Protein AF-A0ABC8KC14-F1 (afdb_monomer)

Structure (mmCIF, N/CA/C/O backbone):
data_AF-A0ABC8KC14-F1
#
_entry.id   AF-A0ABC8KC14-F1
#
loop_
_atom_site.group_PDB
_atom_site.id
_atom_site.type_symbol
_atom_site.label_atom_id
_atom_site.label_alt_id
_atom_site.label_comp_id
_atom_site.label_asym_id
_atom_site.label_entity_id
_atom_site.label_seq_id
_atom_site.pdbx_PDB_ins_code
_atom_site.Cartn_x
_atom_site.Cartn_y
_atom_site.Cartn_z
_atom_site.occupancy
_atom_site.B_iso_or_equiv
_atom_site.auth_seq_id
_atom_site.auth_comp_id
_atom_site.auth_asym_id
_atom_site.auth_atom_id
_atom_site.pdbx_PDB_model_num
ATOM 1 N N . MET A 1 1 ? -35.439 -14.503 41.418 1.00 49.00 1 MET A N 1
ATOM 2 C CA . MET A 1 1 ? -34.512 -14.089 40.347 1.00 49.00 1 MET A CA 1
ATOM 3 C C . MET A 1 1 ? -33.212 -13.879 41.066 1.00 49.00 1 MET A C 1
ATOM 5 O O . MET A 1 1 ? -33.057 -12.900 41.794 1.00 49.00 1 MET A O 1
ATOM 9 N N . ASP A 1 2 ? -32.435 -14.947 41.073 1.00 53.94 2 ASP A N 1
ATOM 10 C CA . ASP A 1 2 ? -31.598 -15.289 42.212 1.00 53.94 2 ASP A CA 1
ATOM 11 C C . ASP A 1 2 ? -30.195 -14.728 41.987 1.00 53.94 2 ASP A C 1
ATOM 13 O O . ASP A 1 2 ? -29.741 -14.591 40.853 1.00 53.94 2 ASP A O 1
ATOM 17 N N . ASN A 1 3 ? -29.518 -14.331 43.066 1.00 55.31 3 ASN A N 1
ATOM 18 C CA . ASN A 1 3 ? -28.218 -13.654 42.993 1.00 55.31 3 ASN A CA 1
ATOM 19 C C . ASN A 1 3 ? -27.151 -14.507 42.272 1.00 55.31 3 ASN A C 1
ATOM 21 O O . ASN A 1 3 ? -26.220 -13.970 41.686 1.00 55.31 3 ASN A O 1
ATOM 25 N N . GLU A 1 4 ? -27.353 -15.825 42.257 1.00 58.09 4 GLU A N 1
ATOM 26 C CA . GLU A 1 4 ? -26.559 -16.823 41.540 1.00 58.09 4 GLU A CA 1
ATOM 27 C C . GLU A 1 4 ? -26.790 -16.767 40.015 1.00 58.09 4 GLU A C 1
ATOM 29 O O . GLU A 1 4 ? -25.851 -16.884 39.239 1.00 58.09 4 GLU A O 1
ATOM 34 N N . GLU A 1 5 ? -28.014 -16.470 39.569 1.00 58.09 5 GLU A N 1
ATOM 35 C CA . GLU A 1 5 ? -28.376 -16.269 38.157 1.00 58.09 5 GLU A CA 1
ATOM 36 C C . GLU A 1 5 ? -27.817 -14.931 37.629 1.00 58.09 5 GLU A C 1
ATOM 38 O O . GLU A 1 5 ? -27.369 -14.833 36.485 1.00 58.09 5 GLU A O 1
ATOM 43 N N . LEU A 1 6 ? -27.754 -13.909 38.495 1.00 56.16 6 LEU A N 1
ATOM 44 C CA . LEU A 1 6 ? -27.123 -12.614 38.212 1.00 56.16 6 LEU A CA 1
ATOM 45 C C . LEU A 1 6 ? -25.584 -12.708 38.180 1.00 56.16 6 LEU A C 1
ATOM 47 O O . LEU A 1 6 ? -24.948 -12.019 37.384 1.00 56.16 6 LEU A O 1
ATOM 51 N N . GLU A 1 7 ? -24.978 -13.548 39.023 1.00 57.06 7 GLU A N 1
ATOM 52 C CA . GLU A 1 7 ? -23.532 -13.816 39.021 1.00 57.06 7 GLU A CA 1
ATOM 53 C C . GLU A 1 7 ? -23.102 -14.715 37.859 1.00 57.06 7 GLU A C 1
ATOM 55 O O . GLU A 1 7 ? -22.081 -14.423 37.240 1.00 57.06 7 GLU A O 1
ATOM 60 N N . LEU A 1 8 ? -23.906 -15.713 37.480 1.00 56.06 8 LEU A N 1
ATOM 61 C CA . LEU A 1 8 ? -23.705 -16.504 36.260 1.00 56.06 8 LEU A CA 1
ATOM 62 C C . LEU A 1 8 ? -23.818 -15.629 35.006 1.00 56.06 8 LEU A C 1
ATOM 64 O O . LEU A 1 8 ? -22.964 -15.712 34.129 1.00 56.06 8 LEU A O 1
ATOM 68 N N . SER A 1 9 ? -24.787 -14.706 34.971 1.00 55.91 9 SER A N 1
ATOM 69 C CA . SER A 1 9 ? -24.913 -13.709 33.896 1.00 55.91 9 SER A CA 1
ATOM 70 C C . SER A 1 9 ? -23.715 -12.752 33.851 1.00 55.91 9 SER A C 1
ATOM 72 O O . SER A 1 9 ? -23.271 -12.358 32.777 1.00 55.91 9 SER A O 1
ATOM 74 N N . ARG A 1 10 ? -23.164 -12.367 35.012 1.00 53.00 10 ARG A N 1
ATOM 75 C CA . ARG A 1 10 ? -21.962 -11.520 35.113 1.00 53.00 10 ARG A CA 1
ATOM 76 C C . ARG A 1 10 ? -20.685 -12.268 34.731 1.00 53.00 10 ARG A C 1
ATOM 78 O O . ARG A 1 10 ? -19.838 -11.672 34.080 1.00 53.00 10 ARG A O 1
ATOM 85 N N . GLN A 1 11 ? -20.571 -13.557 35.051 1.00 50.84 11 GLN A N 1
ATOM 86 C CA . GLN A 1 11 ? -19.484 -14.416 34.576 1.00 50.84 11 GLN A CA 1
ATOM 87 C C . GLN A 1 11 ? -19.592 -14.711 33.072 1.00 50.84 11 GLN A C 1
ATOM 89 O O . GLN A 1 11 ? -18.563 -14.730 32.403 1.00 50.84 11 GLN A O 1
ATOM 94 N N . GLU A 1 12 ? -20.797 -14.857 32.509 1.00 48.06 12 GLU A N 1
ATOM 95 C CA . GLU A 1 12 ? -21.007 -14.926 31.052 1.00 48.06 12 GLU A CA 1
ATOM 96 C C . GLU A 1 12 ? -20.672 -13.598 30.352 1.00 48.06 12 GLU A C 1
ATOM 98 O O . GLU A 1 12 ? -20.089 -13.608 29.268 1.00 48.06 12 GLU A O 1
ATOM 103 N N . LEU A 1 13 ? -20.975 -12.453 30.976 1.00 48.38 13 LEU A N 1
ATOM 104 C CA . LEU A 1 13 ? -20.641 -11.119 30.456 1.00 48.38 13 LEU A CA 1
ATOM 105 C C . LEU A 1 13 ? -19.140 -10.787 30.573 1.00 48.38 13 LEU A C 1
ATOM 107 O O . LEU A 1 13 ? -18.604 -10.130 29.681 1.00 48.38 13 LEU A O 1
ATOM 111 N N . ASP A 1 14 ? -18.445 -11.290 31.597 1.00 42.31 14 ASP A N 1
ATOM 112 C CA . ASP A 1 14 ? -16.986 -11.161 31.752 1.00 42.31 14 ASP A CA 1
ATOM 113 C C . ASP A 1 14 ? -16.193 -12.188 30.911 1.00 42.31 14 ASP A C 1
ATOM 115 O O . ASP A 1 14 ? -14.993 -12.015 30.681 1.00 42.31 14 ASP A O 1
ATOM 119 N N . LEU A 1 15 ? -16.853 -13.221 30.371 1.00 45.81 15 LEU A N 1
ATOM 120 C CA . LEU A 1 15 ? -16.274 -14.171 29.408 1.00 45.81 15 LEU A CA 1
ATOM 121 C C . LEU A 1 15 ? -16.389 -13.719 27.943 1.00 45.81 15 LEU A C 1
ATOM 123 O O . LEU A 1 15 ? -15.813 -14.359 27.062 1.00 45.81 15 LEU A O 1
ATOM 127 N N . VAL A 1 16 ? -17.017 -12.570 27.670 1.00 46.66 16 VAL A N 1
ATOM 128 C CA . VAL A 1 16 ? -16.931 -11.891 26.367 1.00 46.66 16 VAL A CA 1
ATOM 129 C C . VAL A 1 16 ? -16.097 -10.617 26.505 1.00 46.66 16 VAL A C 1
ATOM 131 O O . VAL A 1 16 ? -16.496 -9.526 26.101 1.00 46.66 16 VAL A O 1
ATOM 134 N N . SER A 1 17 ? -14.881 -10.740 27.051 1.00 50.34 17 SER A N 1
ATOM 135 C CA . SER A 1 17 ? -13.859 -9.728 26.777 1.00 50.34 17 SER A CA 1
ATOM 136 C C . SER A 1 17 ? -13.574 -9.771 25.272 1.00 50.34 17 SER A C 1
ATOM 138 O O . SER A 1 17 ? -12.906 -10.669 24.759 1.00 50.34 17 SER A O 1
ATOM 140 N N . VAL A 1 18 ? -14.174 -8.853 24.511 1.00 57.69 18 VAL A N 1
ATOM 141 C CA . VAL A 1 18 ? -13.901 -8.756 23.076 1.00 57.69 18 VAL A CA 1
ATOM 142 C C . VAL A 1 18 ? -12.446 -8.323 22.946 1.00 57.69 18 VAL A C 1
ATOM 144 O O . VAL A 1 18 ? -12.118 -7.147 23.132 1.00 57.69 18 VAL A O 1
ATOM 147 N N . ALA A 1 19 ? -11.567 -9.291 22.676 1.00 66.81 19 ALA A N 1
ATOM 148 C CA . ALA A 1 19 ? -10.155 -9.055 22.428 1.00 66.81 19 ALA A CA 1
ATOM 149 C C . ALA A 1 19 ? -10.027 -7.904 21.424 1.00 66.81 19 ALA A C 1
ATOM 151 O O . ALA A 1 19 ? -10.537 -7.959 20.303 1.00 66.81 19 ALA A O 1
ATOM 152 N N . THR A 1 20 ? -9.428 -6.809 21.878 1.00 84.31 20 THR A N 1
ATOM 153 C CA . THR A 1 20 ? -9.349 -5.574 21.107 1.00 84.31 20 THR A CA 1
ATOM 154 C C . THR A 1 20 ? -7.948 -5.459 20.536 1.00 84.31 20 THR A C 1
ATOM 156 O O . THR A 1 20 ? -6.968 -5.419 21.282 1.00 84.31 20 THR A O 1
ATOM 159 N N . TYR A 1 21 ? -7.864 -5.426 19.209 1.00 91.62 21 TYR A N 1
ATOM 160 C CA . TYR A 1 21 ? -6.597 -5.304 18.500 1.00 91.62 21 TYR A CA 1
ATOM 161 C C . TYR A 1 21 ? -6.101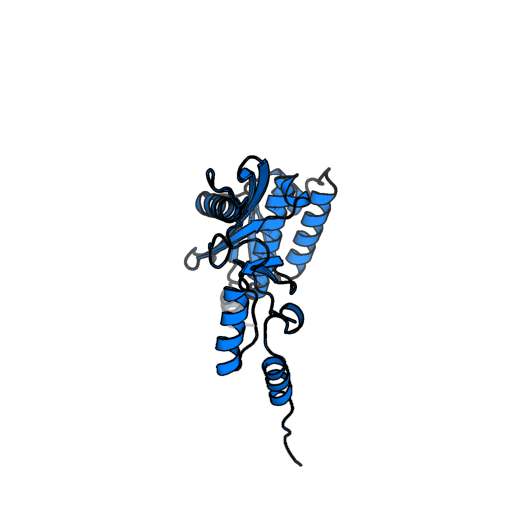 -3.861 18.503 1.00 91.62 21 TYR A C 1
ATOM 163 O O . TYR A 1 21 ? -6.884 -2.921 18.601 1.00 91.62 21 TYR A O 1
ATOM 171 N N . ARG A 1 22 ? -4.794 -3.685 18.359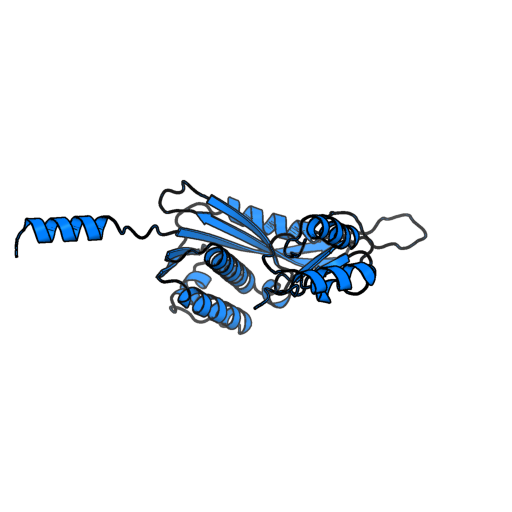 1.00 91.62 22 ARG A N 1
ATOM 172 C CA . ARG A 1 22 ? -4.078 -2.421 18.258 1.00 91.62 22 ARG A CA 1
ATOM 173 C C . ARG A 1 22 ? -3.375 -2.350 16.911 1.00 91.62 22 ARG A C 1
ATOM 175 O O . ARG A 1 22 ? -2.548 -3.196 16.604 1.00 91.62 22 ARG A O 1
ATOM 182 N N . LEU A 1 23 ? -3.679 -1.343 16.110 1.00 92.50 23 LEU A N 1
ATOM 183 C CA . LEU A 1 23 ? -3.065 -1.115 14.808 1.00 92.50 23 LEU A CA 1
ATOM 184 C C . LEU A 1 23 ? -2.212 0.155 14.850 1.00 92.50 23 LEU A C 1
ATOM 186 O O . LEU A 1 23 ? -2.697 1.243 15.138 1.00 92.50 23 LEU A O 1
ATOM 190 N N . TYR A 1 24 ? -0.939 0.020 14.523 1.00 92.50 24 TYR A N 1
ATOM 191 C CA . TYR A 1 24 ? 0.003 1.109 14.321 1.00 92.50 24 TYR A CA 1
ATOM 192 C C . TYR A 1 24 ? 0.295 1.212 12.831 1.00 92.50 24 TYR A C 1
ATOM 194 O O . TYR A 1 24 ? 0.602 0.215 12.179 1.00 92.50 24 TYR A O 1
ATOM 202 N N . THR A 1 25 ? 0.216 2.413 12.277 1.00 92.06 25 THR A N 1
ATOM 203 C CA . THR A 1 25 ? 0.454 2.635 10.849 1.00 92.06 25 THR A CA 1
ATOM 204 C C . THR A 1 25 ? 1.288 3.877 10.657 1.00 92.06 25 THR A C 1
ATOM 206 O O . THR A 1 25 ? 1.017 4.888 11.296 1.00 92.06 25 THR A O 1
ATOM 209 N N . LYS A 1 26 ? 2.248 3.824 9.744 1.00 93.06 26 LYS A N 1
ATOM 210 C CA . LYS A 1 26 ? 2.996 4.997 9.320 1.00 93.06 26 LYS A CA 1
ATOM 211 C C . LYS A 1 26 ? 2.994 5.075 7.812 1.00 93.06 26 LYS A C 1
ATOM 213 O O . LYS A 1 26 ? 3.390 4.115 7.155 1.00 93.06 26 LYS A O 1
ATOM 218 N N . GLY A 1 27 ? 2.576 6.212 7.275 1.00 91.81 27 GLY A N 1
ATOM 219 C CA . GLY A 1 27 ? 2.802 6.558 5.878 1.00 91.81 27 GLY A CA 1
ATOM 220 C C . GLY A 1 27 ? 3.948 7.549 5.763 1.00 91.81 27 GLY A C 1
ATOM 221 O O . GLY A 1 27 ? 3.946 8.567 6.443 1.00 91.81 27 GLY A O 1
ATOM 222 N N . LEU A 1 28 ? 4.928 7.257 4.913 1.00 92.19 28 LEU A N 1
ATOM 223 C CA . LEU A 1 28 ? 6.032 8.165 4.619 1.00 92.19 28 LEU A CA 1
ATOM 224 C C . LEU A 1 28 ? 6.095 8.470 3.133 1.00 92.19 28 LEU A C 1
ATOM 226 O O . LEU A 1 28 ? 5.703 7.659 2.292 1.00 92.19 28 LEU A O 1
ATOM 230 N N . VAL A 1 29 ? 6.665 9.632 2.844 1.00 90.31 29 VAL A N 1
ATOM 231 C CA . VAL A 1 29 ? 7.063 10.065 1.512 1.00 90.31 29 VAL A CA 1
ATOM 232 C C . VAL A 1 29 ? 8.524 10.486 1.598 1.00 90.31 29 VAL A C 1
ATOM 234 O O . VAL A 1 29 ? 8.905 11.197 2.526 1.00 90.31 29 VAL A O 1
ATOM 237 N N . SER A 1 30 ? 9.332 10.036 0.648 1.00 87.38 30 SER A N 1
ATOM 238 C CA . SER A 1 30 ? 10.712 10.466 0.452 1.00 87.38 30 SER A CA 1
ATOM 239 C C . SER A 1 30 ? 10.893 10.936 -0.985 1.00 87.38 30 SER A C 1
ATOM 241 O O . SER A 1 30 ? 10.264 10.399 -1.899 1.00 87.38 30 SER A O 1
ATOM 243 N N . GLU A 1 31 ? 11.752 11.931 -1.180 1.00 85.38 31 GLU A N 1
ATOM 244 C CA . GLU A 1 31 ? 12.273 12.299 -2.493 1.00 85.38 31 GLU A CA 1
ATOM 245 C C . GLU A 1 31 ? 13.584 11.532 -2.712 1.00 85.38 31 GLU A C 1
ATOM 247 O O . GLU A 1 31 ? 14.573 11.785 -2.033 1.00 85.38 31 GLU A O 1
ATOM 252 N N . GLU A 1 32 ? 13.590 10.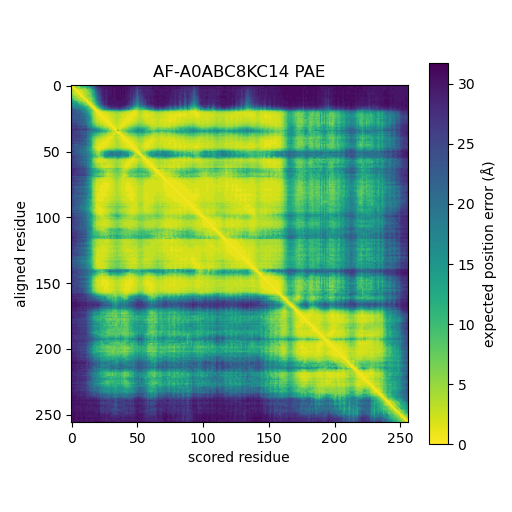577 -3.637 1.00 77.25 32 GLU A N 1
ATOM 253 C CA . GLU A 1 32 ? 14.726 9.690 -3.908 1.00 77.25 32 GLU A CA 1
ATOM 254 C C . GLU A 1 32 ? 15.294 9.934 -5.304 1.00 77.25 32 GLU A C 1
ATOM 256 O O . GLU A 1 32 ? 14.537 10.206 -6.234 1.00 77.25 32 GLU A O 1
ATOM 261 N N . VAL A 1 33 ? 16.609 9.779 -5.480 1.00 69.31 33 VAL A N 1
ATOM 262 C CA . VAL A 1 33 ? 17.251 9.866 -6.801 1.00 69.31 33 VAL A CA 1
ATOM 263 C C . VAL A 1 33 ? 17.320 8.472 -7.427 1.00 69.31 33 VAL A C 1
ATOM 265 O O . VAL A 1 33 ? 17.992 7.571 -6.933 1.00 69.31 33 VAL A O 1
ATOM 268 N N . ILE A 1 34 ? 16.584 8.285 -8.515 1.00 65.62 34 ILE A N 1
ATOM 269 C CA . ILE A 1 34 ? 16.463 7.049 -9.290 1.00 65.62 34 ILE A CA 1
ATOM 270 C C . ILE A 1 34 ? 17.236 7.280 -10.584 1.00 65.62 34 ILE A C 1
ATOM 272 O O . ILE A 1 34 ? 16.715 7.944 -11.480 1.00 65.62 34 ILE A O 1
ATOM 276 N N . LYS A 1 35 ? 18.470 6.763 -10.676 1.00 61.62 35 LYS A N 1
ATOM 277 C CA . LYS A 1 35 ? 19.483 7.210 -11.660 1.00 61.62 35 LYS A CA 1
ATOM 278 C C . LYS A 1 35 ? 19.913 8.648 -11.367 1.00 61.62 35 LYS A C 1
ATOM 280 O O . LYS A 1 35 ? 20.737 8.848 -10.486 1.00 61.62 35 LYS A O 1
ATOM 285 N N . ASP A 1 36 ? 19.258 9.598 -12.033 1.00 63.75 36 ASP A N 1
ATOM 286 C CA . ASP A 1 36 ? 19.496 11.043 -11.992 1.00 63.75 36 ASP A CA 1
ATOM 287 C C . ASP A 1 36 ? 18.216 11.830 -11.653 1.00 63.75 36 ASP A C 1
ATOM 289 O O . ASP A 1 36 ? 18.266 13.036 -11.412 1.00 63.75 36 ASP A O 1
ATOM 293 N N . ASP A 1 37 ? 17.059 11.156 -11.606 1.00 56.84 37 ASP A N 1
ATOM 294 C CA . ASP A 1 37 ? 15.763 11.797 -11.396 1.00 56.84 37 ASP A CA 1
ATOM 295 C C . ASP A 1 37 ? 15.322 11.713 -9.945 1.00 56.84 37 ASP A C 1
ATOM 297 O O . ASP A 1 37 ? 15.229 10.635 -9.353 1.00 56.84 37 ASP A O 1
ATOM 301 N N . ARG A 1 38 ? 14.942 12.867 -9.405 1.00 75.69 38 ARG A N 1
ATOM 302 C CA . ARG A 1 38 ? 14.286 12.962 -8.106 1.00 75.69 38 ARG A CA 1
ATOM 303 C C . ARG A 1 38 ? 12.829 12.545 -8.225 1.00 75.69 38 ARG A C 1
ATOM 305 O O . ARG A 1 38 ? 12.042 13.158 -8.945 1.00 75.69 38 ARG A O 1
ATOM 312 N N . MET A 1 39 ? 12.460 11.500 -7.501 1.00 76.00 39 MET A N 1
ATOM 313 C CA . MET A 1 39 ? 11.120 10.944 -7.483 1.00 76.00 39 MET A CA 1
ATOM 314 C C . MET A 1 39 ? 10.587 10.888 -6.065 1.00 76.00 39 MET A C 1
ATOM 316 O O . MET A 1 39 ? 11.226 10.348 -5.167 1.00 76.00 39 MET A O 1
ATOM 320 N N . LEU A 1 40 ? 9.355 11.367 -5.895 1.00 81.62 40 LEU A N 1
ATOM 321 C CA . LEU A 1 40 ? 8.598 11.067 -4.693 1.00 81.62 40 LEU A CA 1
ATOM 322 C C . LEU A 1 40 ? 8.188 9.601 -4.727 1.00 81.62 40 LEU A C 1
ATOM 324 O O . LEU A 1 40 ? 7.436 9.156 -5.598 1.00 81.62 40 LEU A O 1
ATOM 328 N N . VAL A 1 41 ? 8.677 8.867 -3.747 1.00 83.06 41 VAL A N 1
ATOM 329 C CA . VAL A 1 41 ? 8.331 7.483 -3.465 1.00 83.06 41 VAL A CA 1
ATOM 330 C C . VAL A 1 41 ? 7.850 7.440 -2.032 1.00 83.06 41 VAL A C 1
ATOM 332 O O . VAL A 1 41 ? 8.402 8.091 -1.150 1.00 83.06 41 VAL A O 1
ATOM 335 N N . GLY A 1 42 ? 6.775 6.710 -1.787 1.00 86.12 42 GLY A N 1
ATOM 336 C CA . GLY A 1 42 ? 6.267 6.560 -0.437 1.00 86.12 42 GLY A CA 1
ATOM 337 C C . GLY A 1 42 ? 6.199 5.125 -0.026 1.00 86.12 42 GLY A C 1
ATOM 338 O O . GLY A 1 42 ? 6.278 4.196 -0.823 1.00 86.12 42 GLY A O 1
ATOM 339 N N . GLY A 1 43 ? 6.008 4.934 1.255 1.00 87.12 43 GLY A N 1
ATOM 340 C CA . GLY A 1 43 ? 5.881 3.616 1.812 1.00 87.12 43 GLY A CA 1
ATOM 341 C C . GLY A 1 43 ? 4.996 3.686 3.019 1.00 87.12 43 GLY A C 1
ATOM 342 O O . GLY A 1 43 ? 4.992 4.665 3.759 1.00 87.12 43 GLY A O 1
ATOM 343 N N . SER A 1 44 ? 4.201 2.650 3.181 1.00 90.12 44 SER A N 1
ATOM 344 C CA . SER A 1 44 ? 3.442 2.427 4.390 1.00 90.12 44 SER A CA 1
ATOM 345 C C . SER A 1 44 ? 4.118 1.319 5.164 1.00 90.12 44 SER A C 1
ATOM 347 O O . SER A 1 44 ? 4.434 0.281 4.586 1.00 90.12 44 SER A O 1
ATOM 349 N N . GLY A 1 45 ? 4.301 1.530 6.456 1.00 91.00 45 GLY A N 1
ATOM 350 C CA . GLY A 1 45 ? 4.563 0.487 7.429 1.00 91.00 45 GLY A CA 1
ATOM 351 C C . GLY A 1 45 ? 3.314 0.282 8.265 1.00 91.00 45 GLY A C 1
ATOM 352 O O . GLY A 1 45 ? 2.647 1.249 8.629 1.00 91.00 45 GLY A O 1
ATOM 353 N N . LEU A 1 46 ? 2.980 -0.969 8.551 1.00 92.19 46 LEU A N 1
ATOM 354 C CA . LEU A 1 46 ? 1.774 -1.366 9.271 1.00 92.19 46 LEU A CA 1
ATOM 355 C C . LEU A 1 46 ? 2.170 -2.399 10.329 1.00 92.19 46 LEU A C 1
ATOM 357 O O . LEU A 1 46 ? 2.950 -3.297 10.025 1.00 92.19 46 LEU A O 1
ATOM 361 N N . SER A 1 47 ? 1.634 -2.277 11.545 1.00 91.50 47 SER A N 1
ATOM 362 C CA . SER A 1 47 ? 1.813 -3.221 12.653 1.00 91.50 47 SER A CA 1
ATOM 363 C C . SER A 1 47 ? 0.485 -3.449 13.373 1.00 91.50 47 SER A C 1
ATOM 365 O O . SER A 1 47 ? -0.089 -2.505 13.898 1.00 91.50 47 SER A O 1
ATOM 367 N N . LEU A 1 48 ? 0.011 -4.686 13.463 1.00 91.62 48 LEU A N 1
ATOM 368 C CA . LEU A 1 48 ? -1.233 -5.072 14.134 1.00 91.62 48 LEU A CA 1
ATOM 369 C C . LEU A 1 48 ? -0.915 -6.004 15.315 1.00 91.62 48 LEU A C 1
ATOM 371 O O . LEU A 1 48 ? -0.289 -7.035 15.089 1.00 91.62 48 LEU A O 1
ATOM 375 N N . CYS A 1 49 ? -1.326 -5.675 16.546 1.00 88.44 49 CYS A N 1
ATOM 376 C CA . CYS A 1 49 ? -1.122 -6.518 17.730 1.00 88.44 49 CYS A CA 1
ATOM 377 C C . CYS A 1 49 ? -2.350 -6.693 18.635 1.00 88.44 49 CYS A C 1
ATOM 379 O O . CYS A 1 49 ? -3.283 -5.904 18.572 1.00 88.44 49 CYS A O 1
ATOM 381 N N . ASP A 1 50 ? -2.388 -7.742 19.458 1.00 84.62 50 ASP A N 1
ATOM 382 C CA . ASP A 1 50 ? -3.468 -7.938 20.439 1.00 84.62 50 ASP A CA 1
ATOM 383 C C . ASP A 1 50 ? -3.323 -7.055 21.698 1.00 84.62 50 ASP A C 1
ATOM 385 O O . ASP A 1 50 ? -2.373 -6.286 21.867 1.00 84.62 50 ASP A O 1
ATOM 389 N N . SER A 1 51 ? -4.288 -7.158 22.615 1.00 75.44 51 SER A N 1
ATOM 390 C CA . SER A 1 51 ? -4.338 -6.355 23.838 1.00 75.44 51 SER A CA 1
ATOM 391 C C . SER A 1 51 ? -3.190 -6.615 24.825 1.00 75.44 51 SER A C 1
ATOM 393 O O . SER A 1 51 ? -2.891 -5.723 25.625 1.00 75.44 51 SER A O 1
ATOM 395 N N . ASN A 1 52 ? -2.513 -7.762 24.746 1.00 69.88 52 ASN A N 1
ATOM 396 C CA . ASN A 1 52 ? -1.374 -8.127 25.594 1.00 69.88 52 ASN A CA 1
ATOM 397 C C . ASN A 1 52 ? -0.028 -8.015 24.848 1.00 69.88 52 ASN A C 1
ATOM 399 O O . ASN A 1 52 ? 0.998 -8.390 25.405 1.00 69.88 52 ASN A O 1
ATOM 403 N N . ASP A 1 53 ? -0.034 -7.494 23.611 1.00 68.12 53 ASP A N 1
ATOM 404 C CA . ASP A 1 53 ? 1.105 -7.428 22.681 1.00 68.12 53 ASP A CA 1
ATOM 405 C C . ASP A 1 53 ? 1.767 -8.795 22.406 1.00 68.12 53 ASP A C 1
ATOM 407 O O . ASP A 1 53 ? 2.915 -8.865 21.963 1.00 68.12 53 ASP A O 1
ATOM 411 N N . ASN A 1 54 ? 1.037 -9.889 22.638 1.00 67.94 54 ASN A N 1
ATOM 412 C CA . ASN A 1 54 ? 1.557 -11.250 22.508 1.00 67.94 54 ASN A CA 1
ATOM 413 C C . ASN A 1 54 ? 1.573 -11.728 21.045 1.00 67.94 54 ASN A C 1
ATOM 415 O O . ASN A 1 54 ? 2.412 -12.549 20.673 1.00 67.94 54 ASN A O 1
ATOM 419 N N . SER A 1 55 ? 0.677 -11.206 20.201 1.00 70.12 55 SER A N 1
ATOM 420 C CA . SER A 1 55 ? 0.665 -11.414 18.748 1.00 70.12 55 SER A CA 1
ATOM 421 C C . SER A 1 55 ? 0.887 -10.085 18.030 1.00 70.12 55 SER A C 1
ATOM 423 O O . SER A 1 55 ? 0.139 -9.146 18.267 1.00 70.12 55 SER A O 1
ATOM 425 N N . LYS A 1 56 ? 1.921 -9.979 17.180 1.00 83.38 56 LYS A N 1
ATOM 426 C CA . LYS A 1 56 ? 2.264 -8.775 16.398 1.00 83.38 56 LYS A CA 1
ATOM 427 C C . LYS A 1 56 ? 2.524 -9.158 14.937 1.00 83.38 56 LYS A C 1
ATOM 429 O O . LYS A 1 56 ? 3.401 -9.972 14.666 1.00 83.38 56 LYS A O 1
ATOM 434 N N . LEU A 1 57 ? 1.775 -8.574 14.004 1.00 87.75 57 LEU A N 1
ATOM 435 C CA . LEU A 1 57 ? 1.933 -8.739 12.557 1.00 87.75 57 LEU A CA 1
ATOM 436 C C . LEU A 1 57 ? 2.425 -7.433 11.952 1.00 87.75 57 LEU A C 1
ATOM 438 O O . LEU A 1 57 ? 1.853 -6.387 12.238 1.00 87.75 57 LEU A O 1
ATOM 442 N N . GLU A 1 58 ? 3.416 -7.492 11.067 1.00 89.94 58 GLU A N 1
ATOM 443 C CA . GLU A 1 58 ? 3.966 -6.318 10.392 1.00 89.94 58 GLU A CA 1
ATOM 444 C C . GLU A 1 58 ? 3.993 -6.506 8.874 1.00 89.94 58 GLU A C 1
ATOM 446 O O . GLU A 1 58 ? 4.305 -7.585 8.375 1.00 89.94 58 GLU A O 1
ATOM 451 N N . THR A 1 59 ? 3.686 -5.451 8.124 1.00 86.44 59 THR A N 1
ATOM 452 C CA . THR A 1 59 ? 3.851 -5.437 6.668 1.00 86.44 59 THR A CA 1
ATOM 453 C C . THR A 1 59 ? 4.204 -4.038 6.201 1.00 86.44 59 THR A C 1
ATOM 455 O O . THR A 1 59 ? 3.829 -3.039 6.818 1.00 86.44 59 THR A O 1
ATOM 458 N N . ASN A 1 60 ? 4.912 -3.961 5.081 1.00 83.06 60 ASN A N 1
ATOM 459 C CA . ASN A 1 60 ? 5.117 -2.710 4.383 1.00 83.06 60 ASN A CA 1
ATOM 460 C C . ASN A 1 60 ? 4.532 -2.772 2.978 1.00 83.06 60 ASN A C 1
ATOM 462 O O . ASN A 1 60 ? 4.253 -3.846 2.443 1.00 83.06 60 ASN A O 1
ATOM 466 N N . LYS A 1 61 ? 4.279 -1.604 2.402 1.00 79.44 61 LYS A N 1
ATOM 467 C CA . LYS A 1 61 ? 3.794 -1.514 1.035 1.00 79.44 61 LYS A CA 1
ATOM 468 C C . LYS A 1 61 ? 4.305 -0.251 0.395 1.00 79.44 61 LYS A C 1
ATOM 470 O O . LYS A 1 61 ? 4.171 0.846 0.929 1.00 79.44 61 LYS A O 1
ATOM 475 N N . ALA A 1 62 ? 4.887 -0.431 -0.779 1.00 76.94 62 ALA A N 1
ATOM 476 C CA . ALA A 1 62 ? 5.270 0.673 -1.628 1.00 76.94 62 ALA A CA 1
ATOM 477 C C . ALA A 1 62 ? 4.025 1.509 -1.960 1.00 76.94 62 ALA A C 1
ATOM 479 O O . ALA A 1 62 ? 3.111 1.049 -2.654 1.00 76.94 62 ALA A O 1
ATOM 480 N N . LEU A 1 63 ? 3.997 2.738 -1.450 1.00 75.06 63 LEU A N 1
ATOM 481 C CA . LEU A 1 63 ? 3.041 3.758 -1.835 1.00 75.06 63 LEU A CA 1
ATOM 482 C C . LEU A 1 63 ? 3.632 4.459 -3.047 1.00 75.06 63 LEU A C 1
ATOM 484 O O . LEU A 1 63 ? 4.589 5.214 -2.960 1.00 75.06 63 LEU A O 1
ATOM 488 N N . ARG A 1 64 ? 3.061 4.175 -4.208 1.00 66.62 64 ARG A N 1
ATOM 489 C CA . ARG A 1 64 ? 3.483 4.782 -5.476 1.00 66.62 64 ARG A CA 1
ATOM 490 C C . ARG A 1 64 ? 2.464 5.787 -6.019 1.00 66.62 64 ARG A C 1
ATOM 492 O O . ARG A 1 64 ? 2.638 6.306 -7.115 1.00 66.62 64 ARG A O 1
ATOM 499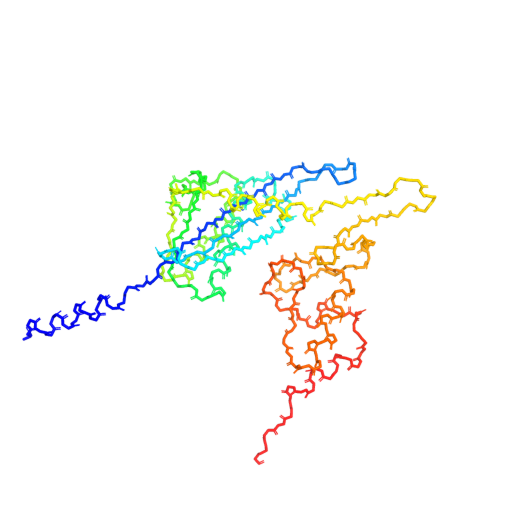 N N . ASN A 1 65 ? 1.373 6.059 -5.293 1.00 72.44 65 ASN A N 1
ATOM 500 C CA . ASN A 1 65 ? 0.313 6.954 -5.765 1.00 72.44 65 ASN A CA 1
ATOM 501 C C . ASN A 1 65 ? 0.736 8.420 -5.615 1.00 72.44 65 ASN A C 1
ATOM 503 O O . ASN A 1 65 ? 0.642 8.972 -4.531 1.00 72.44 65 ASN A O 1
ATOM 507 N N . ARG A 1 66 ? 1.133 9.075 -6.707 1.00 68.88 66 ARG A N 1
ATOM 508 C CA . ARG A 1 66 ? 1.630 10.463 -6.694 1.00 68.88 66 ARG A CA 1
ATOM 509 C C . ARG A 1 66 ? 0.752 11.476 -5.946 1.00 68.88 66 ARG A C 1
ATOM 511 O O . ARG A 1 66 ? 1.297 12.337 -5.275 1.00 68.88 66 ARG A O 1
ATOM 518 N N . GLY A 1 67 ? -0.577 11.368 -6.017 1.00 69.00 67 GLY A N 1
ATOM 519 C CA . GLY A 1 67 ? -1.473 12.259 -5.267 1.00 69.00 67 GLY A CA 1
ATOM 520 C C . GLY A 1 67 ? -1.442 11.993 -3.759 1.00 69.00 67 GLY A C 1
ATOM 521 O O . GLY A 1 67 ? -1.541 12.918 -2.966 1.00 69.00 67 GLY A O 1
ATOM 522 N N . VAL A 1 68 ? -1.252 10.733 -3.366 1.00 73.50 68 VAL A N 1
ATOM 523 C CA . VAL A 1 68 ? -0.967 10.353 -1.973 1.00 73.50 68 VAL A CA 1
ATOM 524 C C . VAL A 1 68 ? 0.416 10.841 -1.553 1.00 73.50 68 VAL A C 1
ATOM 526 O O . VAL A 1 68 ? 0.585 11.282 -0.431 1.00 73.50 68 VAL A O 1
ATOM 529 N N . LEU A 1 69 ? 1.401 10.778 -2.447 1.00 82.12 69 LEU A N 1
ATOM 530 C CA . LEU A 1 69 ? 2.783 11.149 -2.149 1.00 82.12 69 LEU A CA 1
ATOM 531 C C . LEU A 1 69 ? 3.019 12.661 -2.102 1.00 82.12 69 LEU A C 1
ATOM 533 O O . LEU A 1 69 ? 3.951 13.103 -1.454 1.00 82.12 69 LEU A O 1
ATOM 537 N N . ALA A 1 70 ? 2.180 13.467 -2.747 1.00 80.38 70 ALA A N 1
ATOM 538 C CA . ALA A 1 70 ? 2.278 14.925 -2.680 1.00 80.38 70 ALA A CA 1
ATOM 539 C C . ALA A 1 70 ? 1.891 15.496 -1.302 1.00 80.38 70 ALA A C 1
ATOM 541 O O . ALA A 1 70 ? 2.201 16.647 -1.009 1.00 80.38 70 ALA A O 1
ATOM 542 N N . HIS A 1 71 ? 1.218 14.696 -0.470 1.00 86.12 71 HIS A N 1
ATOM 543 C CA . HIS A 1 71 ? 0.726 15.109 0.837 1.00 86.12 71 HIS A CA 1
ATOM 544 C C . HIS A 1 71 ? 1.080 14.037 1.873 1.00 86.12 71 HIS A C 1
ATOM 546 O O . HIS A 1 71 ? 0.475 12.960 1.855 1.00 86.12 71 HIS A O 1
ATOM 552 N N . PRO A 1 72 ? 2.028 14.294 2.787 1.00 88.25 72 PRO A N 1
ATOM 553 C CA . PRO A 1 72 ? 2.377 13.361 3.857 1.00 88.25 72 PRO A CA 1
ATOM 554 C C . PRO A 1 72 ? 1.150 12.850 4.630 1.00 88.25 72 PRO A C 1
ATOM 556 O O . PRO A 1 72 ? 1.046 11.658 4.911 1.00 88.25 72 PRO A O 1
ATOM 559 N N . GLU A 1 73 ? 0.154 13.709 4.851 1.00 90.56 73 GLU A N 1
ATOM 560 C CA . GLU A 1 73 ? -1.109 13.372 5.509 1.00 90.56 73 GLU A CA 1
ATOM 561 C C . GLU A 1 73 ? -1.925 12.340 4.720 1.00 90.56 73 GLU A C 1
ATOM 563 O O . GLU A 1 73 ? -2.562 11.449 5.286 1.00 90.56 73 GLU A O 1
ATOM 568 N N . ALA A 1 74 ? -1.911 12.430 3.388 1.00 88.75 74 ALA A N 1
ATOM 569 C CA . ALA A 1 74 ? -2.568 11.443 2.544 1.00 88.75 74 ALA A CA 1
ATOM 570 C C . ALA A 1 74 ? -1.822 10.102 2.577 1.00 88.75 74 ALA A C 1
ATOM 572 O O . ALA A 1 74 ? -2.479 9.060 2.553 1.00 88.75 74 ALA A O 1
ATOM 573 N N . ALA A 1 75 ? -0.485 10.103 2.651 1.00 90.31 75 ALA A N 1
ATOM 574 C CA . ALA A 1 75 ? 0.313 8.885 2.815 1.00 90.31 75 ALA A CA 1
ATOM 575 C C . ALA A 1 75 ? 0.029 8.198 4.156 1.00 90.31 75 ALA A C 1
ATOM 577 O O . ALA A 1 75 ? -0.180 6.983 4.182 1.00 90.31 75 ALA A O 1
ATOM 578 N N . GLU A 1 76 ? -0.066 8.972 5.238 1.00 92.56 76 GLU A N 1
ATOM 579 C CA . GLU A 1 76 ? -0.485 8.506 6.566 1.00 92.56 76 GLU A CA 1
ATOM 580 C C . GLU A 1 76 ? -1.892 7.877 6.508 1.00 92.56 76 GLU A C 1
ATOM 582 O O . GLU A 1 76 ? -2.075 6.715 6.875 1.00 92.56 76 GLU A O 1
ATOM 587 N N . LEU A 1 77 ? -2.890 8.571 5.944 1.00 92.19 77 LEU A N 1
ATOM 588 C CA . LEU A 1 77 ? -4.253 8.032 5.803 1.00 92.19 77 LEU A CA 1
ATOM 589 C C . LEU A 1 77 ? -4.327 6.808 4.879 1.00 92.19 77 LEU A C 1
ATOM 591 O O . LEU A 1 77 ? -5.145 5.912 5.099 1.00 92.19 77 LEU A O 1
ATOM 595 N N . ALA A 1 78 ? -3.493 6.746 3.841 1.00 89.56 78 ALA A N 1
ATOM 596 C CA . ALA A 1 78 ? -3.397 5.581 2.971 1.00 89.56 78 ALA A CA 1
ATOM 597 C C . ALA A 1 78 ? -2.817 4.372 3.719 1.00 89.56 78 ALA A C 1
ATOM 599 O O . ALA A 1 78 ? -3.313 3.260 3.526 1.00 89.56 78 ALA A O 1
ATOM 600 N N . ALA A 1 79 ? -1.829 4.579 4.594 1.00 91.19 79 ALA A N 1
ATOM 601 C CA . ALA A 1 79 ? -1.325 3.539 5.484 1.00 91.19 79 ALA A CA 1
ATOM 602 C C . ALA A 1 79 ? -2.423 3.073 6.454 1.00 91.19 79 ALA A C 1
ATOM 604 O O . ALA A 1 79 ? -2.651 1.874 6.577 1.00 91.19 79 ALA A O 1
ATOM 605 N N . ILE A 1 80 ? -3.190 3.995 7.047 1.00 93.38 80 ILE A N 1
ATOM 606 C CA . ILE A 1 80 ? -4.326 3.654 7.922 1.00 93.38 80 ILE A CA 1
ATOM 607 C C . ILE A 1 80 ? -5.368 2.820 7.172 1.00 93.38 80 ILE A C 1
ATOM 609 O O . ILE A 1 80 ? -5.772 1.759 7.644 1.00 93.38 80 ILE A O 1
ATOM 613 N N . PHE A 1 81 ? -5.778 3.255 5.978 1.00 90.50 81 PHE A N 1
ATOM 614 C CA . PHE A 1 81 ? -6.723 2.510 5.147 1.00 90.50 81 PHE A CA 1
ATOM 615 C C . PHE A 1 81 ? -6.215 1.097 4.840 1.00 90.50 81 PHE A C 1
ATOM 617 O O . PHE A 1 81 ? -6.966 0.131 4.953 1.00 90.50 81 PHE A O 1
ATOM 624 N N . GLN A 1 82 ? -4.940 0.962 4.468 1.00 88.94 82 GLN A N 1
ATOM 625 C CA . GLN A 1 82 ? -4.341 -0.342 4.199 1.00 88.94 82 GLN A CA 1
ATOM 626 C C . GLN A 1 82 ? -4.296 -1.216 5.450 1.00 88.94 82 GLN A C 1
ATOM 628 O O . GLN A 1 82 ? -4.669 -2.380 5.366 1.00 88.94 82 GLN A O 1
ATOM 633 N N . GLY A 1 83 ? -3.909 -0.661 6.600 1.00 90.50 83 GLY A N 1
ATOM 634 C CA . GLY A 1 83 ? -3.867 -1.380 7.871 1.00 90.50 83 GLY A CA 1
ATOM 635 C C . GLY A 1 83 ? -5.243 -1.861 8.327 1.00 90.50 83 GLY A C 1
ATOM 636 O O . GLY A 1 83 ? -5.383 -3.003 8.749 1.00 90.50 83 GLY A O 1
ATOM 637 N N . LEU A 1 84 ? -6.277 -1.032 8.178 1.00 92.81 84 LEU A N 1
ATOM 638 C CA . LEU A 1 84 ? -7.654 -1.411 8.499 1.00 92.81 84 LEU A CA 1
ATOM 639 C C . LEU A 1 84 ? -8.210 -2.441 7.509 1.00 92.81 84 LEU A C 1
ATOM 641 O O . LEU A 1 84 ? -8.868 -3.392 7.917 1.00 92.81 84 LEU A O 1
ATOM 645 N N . SER A 1 85 ? -7.925 -2.295 6.214 1.00 89.75 85 SER A N 1
ATOM 646 C CA . SER A 1 85 ? -8.400 -3.239 5.194 1.00 89.75 85 SER A CA 1
ATOM 647 C C . SER A 1 85 ? -7.747 -4.602 5.387 1.00 89.75 85 SER A C 1
ATOM 649 O O . SER A 1 85 ? -8.412 -5.631 5.288 1.00 89.75 85 SER A O 1
ATOM 651 N N . TRP A 1 86 ? -6.461 -4.588 5.728 1.00 89.44 86 TRP A N 1
ATOM 652 C CA . TRP A 1 86 ? -5.704 -5.761 6.121 1.00 89.44 86 TRP A CA 1
ATOM 653 C C . TRP A 1 86 ? -6.295 -6.409 7.379 1.00 89.44 86 TRP A C 1
ATOM 655 O O . TRP A 1 86 ? -6.607 -7.594 7.363 1.00 89.44 86 TRP A O 1
ATOM 665 N N . ALA A 1 87 ? -6.582 -5.629 8.426 1.00 90.00 87 ALA A N 1
ATOM 666 C CA . ALA A 1 87 ? -7.223 -6.136 9.640 1.00 90.00 87 ALA A CA 1
ATOM 667 C C . ALA A 1 87 ? -8.605 -6.771 9.369 1.00 90.00 87 ALA A C 1
ATOM 669 O O . ALA A 1 87 ? -8.910 -7.828 9.920 1.00 90.00 87 ALA A O 1
ATOM 670 N N . LEU A 1 88 ? -9.423 -6.193 8.482 1.00 88.19 88 LEU A N 1
ATOM 671 C CA . LEU A 1 88 ? -10.718 -6.768 8.087 1.00 88.19 88 LEU A CA 1
ATOM 672 C C . LEU A 1 88 ? -10.571 -8.088 7.332 1.00 88.19 88 LEU A C 1
ATOM 674 O O . LEU A 1 88 ? -11.318 -9.030 7.596 1.00 88.19 88 LEU A O 1
ATOM 678 N N . LYS A 1 89 ? -9.601 -8.179 6.417 1.00 86.56 89 LYS A N 1
ATOM 679 C CA . LYS A 1 89 ? -9.290 -9.427 5.704 1.00 86.56 89 LYS A CA 1
ATOM 680 C C . LYS A 1 89 ? -8.767 -10.514 6.644 1.00 86.56 89 LYS A C 1
ATOM 682 O O . LYS A 1 89 ? -9.024 -11.689 6.400 1.00 86.56 89 LYS A O 1
ATOM 687 N N . LEU A 1 90 ? -8.133 -10.117 7.749 1.00 83.56 90 LEU A N 1
ATOM 688 C CA . LEU A 1 90 ? -7.760 -10.987 8.870 1.00 83.56 90 LEU A CA 1
ATOM 689 C C . LEU A 1 90 ? -8.927 -11.298 9.828 1.00 83.56 90 LEU A C 1
ATOM 691 O O . LEU A 1 90 ? -8.742 -12.007 10.813 1.00 83.56 90 LEU A O 1
ATOM 695 N N . GLY A 1 91 ? -10.133 -10.789 9.560 1.00 87.56 91 GLY A N 1
ATOM 696 C CA . GLY A 1 91 ? -11.334 -11.066 10.347 1.00 87.56 91 GLY A CA 1
ATOM 697 C C . GLY A 1 91 ? -11.466 -10.258 11.641 1.00 87.56 91 GLY A C 1
ATOM 698 O O . GLY A 1 91 ? -12.372 -10.542 12.426 1.00 87.56 91 GLY A O 1
ATOM 699 N N . VAL A 1 92 ? -10.620 -9.246 11.872 1.00 90.19 92 VAL A N 1
ATOM 700 C CA . VAL A 1 92 ? -10.681 -8.394 13.071 1.00 90.19 92 VAL A CA 1
ATOM 701 C C . VAL A 1 92 ? -12.015 -7.648 13.123 1.00 90.19 92 VAL A C 1
ATOM 703 O O . VAL A 1 92 ? -12.420 -7.000 12.159 1.00 90.19 92 VAL A O 1
ATOM 706 N N . LYS A 1 93 ? -12.699 -7.728 14.271 1.00 90.69 93 LYS A N 1
ATOM 707 C CA . LYS A 1 93 ? -14.007 -7.086 14.503 1.00 90.69 93 LYS A CA 1
ATOM 708 C C . LYS A 1 93 ? -13.955 -5.885 15.447 1.00 90.69 93 LYS A C 1
ATOM 710 O O . LYS A 1 93 ? -14.782 -4.990 15.307 1.00 90.69 93 LYS A O 1
ATOM 715 N N . SER A 1 94 ? -13.003 -5.854 16.380 1.00 92.50 94 SER A N 1
ATOM 716 C CA . SER A 1 94 ? -12.782 -4.742 17.314 1.00 92.50 94 SER A CA 1
ATOM 717 C C . SER A 1 94 ? -11.327 -4.291 17.248 1.00 92.50 94 SER A C 1
ATOM 719 O O . SER A 1 94 ? -10.419 -5.105 17.436 1.00 92.50 94 SER A O 1
ATOM 721 N N . ILE A 1 95 ? -11.099 -3.009 16.971 1.00 93.44 95 ILE A N 1
ATOM 722 C CA . ILE A 1 95 ? -9.763 -2.457 16.752 1.00 93.44 95 ILE A CA 1
ATOM 723 C C . ILE A 1 95 ? -9.614 -1.059 17.358 1.00 93.44 95 ILE A C 1
ATOM 725 O O . ILE A 1 95 ? -10.501 -0.209 17.310 1.00 93.44 95 ILE A O 1
ATOM 729 N N . GLN A 1 96 ? -8.441 -0.806 17.908 1.00 92.31 96 GLN A N 1
ATOM 730 C CA . GLN A 1 96 ? -7.924 0.504 18.252 1.00 92.31 96 GLN A CA 1
ATOM 731 C C . GLN A 1 96 ? -6.766 0.767 17.312 1.00 92.31 96 GLN A C 1
ATOM 733 O O . GLN A 1 96 ? -5.917 -0.099 17.142 1.00 92.31 96 GLN A O 1
ATOM 738 N N . PHE A 1 97 ? -6.696 1.931 16.695 1.00 90.38 97 PHE A N 1
ATOM 739 C CA . PHE A 1 97 ? -5.550 2.274 15.871 1.00 90.38 97 PHE A CA 1
ATOM 740 C C . PHE A 1 97 ? -4.939 3.593 16.329 1.00 90.38 97 PHE A C 1
ATOM 742 O O . PHE A 1 97 ? -5.633 4.475 16.837 1.00 90.38 97 PHE A O 1
ATOM 749 N N . PHE A 1 98 ? -3.619 3.683 16.224 1.00 87.50 98 PHE A N 1
ATOM 750 C CA . PHE A 1 98 ? -2.826 4.740 16.832 1.00 87.50 98 PHE A CA 1
ATOM 751 C C . PHE A 1 98 ? -2.223 5.638 15.760 1.00 87.50 98 PHE A C 1
ATOM 753 O O . PHE A 1 98 ? -1.587 5.159 14.821 1.00 87.50 98 PHE A O 1
ATOM 760 N N . CYS A 1 99 ? -2.407 6.943 15.937 1.00 83.25 99 CYS A N 1
ATOM 761 C CA . CYS A 1 99 ? -1.888 7.981 15.059 1.00 83.25 99 CYS A CA 1
ATOM 762 C C . CYS A 1 99 ? -0.875 8.837 15.822 1.00 83.25 99 CYS A C 1
ATOM 764 O O . CYS A 1 99 ? -1.172 9.345 16.906 1.00 83.25 99 CYS A O 1
ATOM 766 N N . GLU A 1 100 ? 0.337 8.950 15.282 1.00 82.81 100 GLU A N 1
ATOM 767 C CA . GLU A 1 100 ? 1.382 9.823 15.834 1.00 82.81 100 GLU A CA 1
ATOM 768 C C . GLU A 1 100 ? 1.091 11.283 15.491 1.00 82.81 100 GLU A C 1
ATOM 770 O O . GLU A 1 100 ? 1.258 12.174 16.319 1.00 82.81 100 GLU A O 1
ATOM 775 N N . ASP A 1 101 ? 0.600 11.506 14.274 1.00 84.44 101 ASP A N 1
ATOM 776 C CA . ASP A 1 101 ? 0.243 12.819 13.773 1.00 84.44 101 ASP A CA 1
ATOM 777 C C . ASP A 1 101 ? -1.081 13.293 14.398 1.00 84.44 101 ASP A C 1
ATOM 779 O O . ASP A 1 101 ? -2.151 12.702 14.195 1.00 84.44 101 ASP A O 1
ATOM 783 N N . SER A 1 102 ? -1.001 14.373 15.179 1.00 84.38 102 SER A N 1
ATOM 784 C CA . SER A 1 102 ? -2.150 14.966 15.864 1.00 84.38 102 SER A CA 1
ATOM 785 C C . SER A 1 102 ? -3.196 15.520 14.897 1.00 84.38 102 SER A C 1
ATOM 787 O O . SER A 1 102 ? -4.383 15.462 15.202 1.00 84.38 102 SER A O 1
ATOM 789 N N . ILE A 1 103 ? -2.786 16.006 13.721 1.00 88.06 103 ILE A N 1
ATOM 790 C CA . ILE A 1 103 ? -3.698 16.520 12.693 1.00 88.06 103 ILE A CA 1
ATOM 791 C C . ILE A 1 103 ? -4.508 15.358 12.107 1.00 88.06 103 ILE A C 1
ATOM 793 O O . ILE A 1 103 ? -5.731 15.450 11.988 1.00 88.06 103 ILE A O 1
ATOM 797 N N . ILE A 1 104 ? -3.851 14.231 11.809 1.00 90.75 104 ILE A N 1
ATOM 798 C CA . ILE A 1 104 ? -4.534 13.016 11.338 1.00 90.75 104 ILE A CA 1
ATOM 799 C C . ILE A 1 104 ? -5.526 12.502 12.382 1.00 90.75 104 ILE A C 1
ATOM 801 O O . ILE A 1 104 ? -6.657 12.146 12.040 1.00 90.75 104 ILE A O 1
ATOM 805 N N . LEU A 1 105 ? -5.141 12.498 13.660 1.00 89.75 105 LEU A N 1
ATOM 806 C CA . LEU A 1 105 ? -6.042 12.109 14.743 1.00 89.75 105 LEU A CA 1
ATOM 807 C C . LEU A 1 105 ? -7.257 13.044 14.852 1.00 89.75 105 LEU A C 1
ATOM 809 O O . LEU A 1 105 ? -8.384 12.575 15.032 1.00 89.75 105 LEU A O 1
ATOM 813 N N . ASP A 1 106 ? -7.058 14.353 14.717 1.00 90.31 106 ASP A N 1
ATOM 814 C CA . ASP A 1 106 ? -8.142 15.335 14.758 1.00 90.31 106 ASP A CA 1
ATOM 815 C C . ASP A 1 106 ? -9.104 15.181 13.573 1.00 90.31 106 ASP A C 1
ATOM 817 O O . ASP A 1 106 ? -10.320 15.293 13.752 1.00 90.31 106 ASP A O 1
ATOM 821 N N . TYR A 1 107 ? -8.602 14.829 12.386 1.00 90.19 107 TYR A N 1
ATOM 822 C CA . TYR A 1 107 ? -9.439 14.473 11.237 1.00 90.19 107 TYR A CA 1
ATOM 823 C C . TYR A 1 107 ? -10.311 13.244 11.511 1.00 90.19 107 TYR A C 1
ATOM 825 O O . TYR A 1 107 ? -11.513 13.249 11.236 1.00 90.19 107 TYR A O 1
ATOM 833 N N . LEU A 1 108 ? -9.724 12.190 12.080 1.00 87.69 108 LEU A N 1
ATOM 834 C CA . LEU A 1 108 ? -10.420 10.930 12.365 1.00 87.69 108 LEU A CA 1
ATOM 835 C C . LEU A 1 108 ? -11.428 11.048 13.507 1.00 87.69 108 LEU A C 1
ATOM 837 O O . LEU A 1 108 ? -12.412 10.315 13.534 1.00 87.69 108 LEU A O 1
ATOM 841 N N . THR A 1 109 ? -11.192 11.976 14.431 1.00 86.69 109 THR A N 1
ATOM 842 C CA . THR A 1 109 ? -12.092 12.274 15.552 1.00 86.69 109 THR A CA 1
ATOM 843 C C . THR A 1 109 ? -13.056 13.426 15.255 1.00 86.69 109 THR A C 1
ATOM 845 O O . THR A 1 109 ? -13.771 13.871 16.151 1.00 86.69 109 THR A O 1
ATOM 848 N N . CYS A 1 110 ? -13.105 13.892 13.999 1.00 84.31 110 CYS A N 1
ATOM 849 C CA . CYS A 1 110 ? -13.967 14.978 13.519 1.00 84.31 110 CYS A CA 1
ATOM 850 C C . CYS A 1 110 ? -13.791 16.314 14.264 1.00 84.31 110 CYS A C 1
ATOM 852 O O . CYS A 1 110 ? -14.701 17.142 14.277 1.00 84.31 110 CYS A O 1
ATOM 854 N N . LYS A 1 111 ? -12.621 16.541 14.868 1.00 84.88 111 LYS A N 1
ATOM 855 C CA . LYS A 1 111 ? -12.258 17.807 15.522 1.00 84.88 111 LYS A CA 1
ATOM 856 C C . LYS A 1 111 ? -11.761 18.851 14.532 1.00 84.88 111 LYS A C 1
ATOM 858 O O . LYS A 1 111 ? -11.896 20.045 14.776 1.00 84.88 111 LYS A O 1
ATOM 863 N N . ALA A 1 112 ? -11.200 18.394 13.419 1.00 85.06 112 ALA A N 1
ATOM 864 C CA . ALA A 1 112 ? -10.750 19.232 12.324 1.00 85.06 112 ALA A CA 1
ATOM 865 C C . ALA A 1 112 ? -11.210 18.646 10.988 1.00 85.06 112 ALA A C 1
ATOM 867 O O . ALA A 1 112 ? -11.492 17.451 10.873 1.00 85.06 112 ALA A O 1
ATOM 868 N N . ALA A 1 113 ? -11.258 19.495 9.966 1.00 85.38 113 ALA A N 1
ATOM 869 C CA . ALA A 1 113 ? -11.479 19.078 8.593 1.00 85.38 113 ALA A CA 1
ATOM 870 C C . ALA A 1 113 ? -10.198 19.309 7.781 1.00 85.38 113 ALA A C 1
ATOM 872 O O . ALA A 1 113 ? -9.543 20.338 7.963 1.00 85.38 113 ALA A O 1
ATOM 873 N N . PRO A 1 114 ? -9.823 18.378 6.892 1.00 87.12 114 PRO A N 1
ATOM 874 C CA . PRO A 1 114 ? -8.709 18.601 5.988 1.00 87.12 114 PRO A CA 1
ATOM 875 C C . PRO A 1 114 ? -9.038 19.714 4.997 1.00 87.12 114 PRO A C 1
ATOM 877 O O . PRO A 1 114 ? -10.094 19.704 4.365 1.00 87.12 114 PRO A O 1
ATOM 880 N N . ASN A 1 115 ? -8.094 20.638 4.832 1.00 80.50 115 ASN A N 1
ATOM 881 C CA . ASN A 1 115 ? -8.178 21.691 3.819 1.00 80.50 115 ASN A CA 1
ATOM 882 C C . ASN A 1 115 ? -7.998 21.107 2.410 1.00 80.50 115 ASN A C 1
ATOM 884 O O . ASN A 1 115 ? -8.621 21.557 1.450 1.00 80.50 115 ASN A O 1
ATOM 888 N N . GLU A 1 116 ? -7.172 20.064 2.303 1.00 81.75 116 GLU A N 1
ATOM 889 C CA . GLU A 1 116 ? -6.845 19.413 1.042 1.00 81.75 116 GLU A CA 1
ATOM 890 C C . GLU A 1 116 ? -7.872 18.349 0.653 1.00 81.75 116 GLU A C 1
ATOM 892 O O . GLU A 1 116 ? -8.152 17.389 1.382 1.00 81.75 116 GLU A O 1
ATOM 897 N N . SER A 1 117 ? -8.396 18.466 -0.568 1.00 82.75 117 SER A N 1
ATOM 898 C CA . SER A 1 117 ? -9.469 17.591 -1.053 1.00 82.75 117 SER A CA 1
ATOM 899 C C . SER A 1 117 ? -9.063 16.111 -1.158 1.00 82.75 117 SER A C 1
ATOM 901 O O . SER A 1 117 ? -9.913 15.225 -1.034 1.00 82.75 117 SER A O 1
ATOM 903 N N . ILE A 1 118 ? -7.778 15.807 -1.379 1.00 82.94 118 ILE A N 1
ATOM 904 C CA . ILE A 1 118 ? -7.279 14.426 -1.461 1.00 82.94 118 ILE A CA 1
ATOM 905 C C . ILE A 1 118 ? -7.176 13.770 -0.085 1.00 82.94 118 ILE A C 1
ATOM 907 O O . ILE A 1 118 ? -7.589 12.619 0.076 1.00 82.94 118 ILE A O 1
ATOM 911 N N . VAL A 1 119 ? -6.734 14.530 0.914 1.00 86.62 119 VAL A N 1
ATOM 912 C CA . VAL A 1 119 ? -6.710 14.114 2.318 1.00 86.62 119 VAL A CA 1
ATOM 913 C C . VAL A 1 119 ? -8.145 13.842 2.783 1.00 86.62 119 VAL A C 1
ATOM 915 O O . VAL A 1 119 ? -8.425 12.767 3.308 1.00 86.62 119 VAL A O 1
ATOM 918 N N . ALA A 1 120 ? -9.099 14.722 2.443 1.00 88.06 120 ALA A N 1
ATOM 919 C CA . ALA A 1 120 ? -10.529 14.521 2.712 1.00 88.06 120 ALA A CA 1
ATOM 920 C C . ALA A 1 120 ? -11.091 13.220 2.108 1.00 88.06 120 ALA A C 1
ATOM 922 O O . ALA A 1 120 ? -11.872 12.505 2.742 1.00 88.06 120 ALA A O 1
ATOM 923 N N . LYS A 1 121 ? -10.688 12.878 0.878 1.00 86.25 121 LYS A N 1
ATOM 924 C CA . LYS A 1 121 ? -11.118 11.640 0.208 1.00 86.25 121 LYS A CA 1
ATOM 925 C C . LYS A 1 121 ? -10.587 10.391 0.908 1.00 86.25 121 LYS A C 1
ATOM 927 O O . LYS A 1 121 ? -11.350 9.442 1.094 1.00 86.25 121 LYS A O 1
ATOM 932 N N . PHE A 1 122 ? -9.306 10.366 1.277 1.00 82.75 122 PHE A N 1
ATOM 933 C CA . PHE A 1 122 ? -8.728 9.229 2.002 1.00 82.75 122 PHE A CA 1
ATOM 934 C C . PHE A 1 122 ? -9.314 9.097 3.400 1.00 82.75 122 PHE A C 1
ATOM 936 O O . PHE A 1 122 ? -9.686 7.994 3.793 1.00 82.75 122 PHE A O 1
ATOM 943 N N . LEU A 1 123 ? -9.521 10.220 4.085 1.00 90.62 123 LEU A N 1
ATOM 944 C CA . LEU A 1 123 ? -10.218 10.257 5.360 1.00 90.62 123 LEU A CA 1
ATOM 945 C C . LEU A 1 123 ? -11.614 9.635 5.244 1.00 90.62 123 LEU A C 1
ATOM 947 O O . LEU A 1 123 ? -11.956 8.752 6.022 1.00 90.62 123 LEU A O 1
ATOM 951 N N . LYS A 1 124 ? -12.400 10.009 4.225 1.00 90.50 124 LYS A N 1
ATOM 952 C CA . LYS A 1 124 ? -13.719 9.403 3.986 1.00 90.50 124 LYS A CA 1
ATOM 953 C C . LYS A 1 124 ? -13.634 7.888 3.783 1.00 90.50 124 LYS A C 1
ATOM 955 O O . LYS A 1 124 ? -14.476 7.170 4.313 1.00 90.50 124 LYS A O 1
ATOM 960 N N . LYS A 1 125 ? -12.642 7.389 3.033 1.00 88.94 125 LYS A N 1
ATOM 961 C CA . LYS A 1 125 ? -12.432 5.940 2.850 1.00 88.94 125 LYS A CA 1
ATOM 962 C C . LYS A 1 125 ? -12.116 5.244 4.167 1.00 88.94 125 LYS A C 1
ATOM 964 O O . LYS A 1 125 ? -12.692 4.199 4.436 1.00 88.94 125 LYS A O 1
ATOM 969 N N . VAL A 1 126 ? -11.240 5.834 4.977 1.00 91.50 126 VAL A N 1
ATOM 970 C CA . VAL A 1 126 ? -10.911 5.326 6.310 1.00 91.50 126 VAL A CA 1
ATOM 971 C C . VAL A 1 126 ? -12.165 5.298 7.183 1.00 91.50 126 VAL A C 1
ATOM 973 O O . VAL A 1 126 ? -12.496 4.241 7.694 1.00 91.50 126 VAL A O 1
ATOM 976 N N . ILE A 1 127 ? -12.926 6.393 7.272 1.00 92.19 127 ILE A N 1
ATOM 977 C CA . ILE A 1 127 ? -14.170 6.463 8.061 1.00 92.19 127 ILE A CA 1
ATOM 978 C C . ILE A 1 127 ? -15.193 5.413 7.610 1.00 92.19 127 ILE A C 1
ATOM 980 O O . ILE A 1 127 ? -15.867 4.814 8.442 1.00 92.19 127 ILE A O 1
ATOM 984 N N . LEU A 1 128 ? -15.344 5.183 6.303 1.00 92.38 128 LEU A N 1
ATOM 985 C CA . LEU A 1 128 ? -16.227 4.126 5.802 1.00 92.38 128 LEU A CA 1
ATOM 986 C C . LEU A 1 128 ? -15.747 2.744 6.246 1.00 92.38 128 LEU A C 1
ATOM 988 O O . LEU A 1 128 ? -16.548 1.964 6.745 1.00 92.38 128 LEU A O 1
ATOM 992 N N . LEU A 1 129 ? -14.447 2.483 6.127 1.00 91.25 129 LEU A N 1
ATOM 993 C CA . LEU A 1 129 ? -13.839 1.214 6.508 1.00 91.25 129 LEU A CA 1
ATOM 994 C C . LEU A 1 129 ? -13.936 0.953 8.018 1.00 91.25 129 LEU A C 1
ATOM 996 O O . LEU A 1 129 ? -14.156 -0.175 8.436 1.00 91.25 129 LEU A O 1
ATOM 1000 N N . GLN A 1 130 ? -13.854 2.001 8.844 1.00 93.12 130 GLN A N 1
ATOM 1001 C CA . GLN A 1 130 ? -14.084 1.906 10.290 1.00 93.12 130 GLN A CA 1
ATOM 1002 C C . GLN A 1 130 ? -15.489 1.382 10.625 1.00 93.12 130 GLN A C 1
ATOM 1004 O O . GLN A 1 130 ? -15.644 0.677 11.616 1.00 93.12 130 GLN A O 1
ATOM 1009 N N . LYS A 1 131 ? -16.503 1.686 9.800 1.00 93.50 131 LYS A N 1
ATOM 1010 C CA . LYS A 1 131 ? -17.885 1.207 9.996 1.00 93.50 131 LYS A CA 1
ATOM 1011 C C . LYS A 1 131 ? -18.064 -0.278 9.682 1.00 93.50 131 LYS A C 1
ATOM 1013 O O . LYS A 1 131 ? -19.099 -0.835 10.028 1.00 93.50 131 LYS A O 1
ATOM 1018 N N . GLU A 1 132 ? -17.095 -0.909 9.021 1.00 94.50 132 GLU A N 1
ATOM 1019 C CA . GLU A 1 132 ? -17.107 -2.358 8.781 1.00 94.50 132 GLU A CA 1
ATOM 1020 C C . GLU A 1 132 ? -16.679 -3.157 10.026 1.00 94.50 132 GLU A C 1
ATOM 1022 O O . GLU A 1 132 ? -16.897 -4.369 10.093 1.00 94.50 132 GLU A O 1
ATOM 1027 N N . PHE A 1 133 ? -16.111 -2.487 11.035 1.00 93.19 133 PHE A N 1
ATOM 1028 C CA . PHE A 1 133 ? -15.805 -3.069 12.338 1.00 93.19 133 PHE A CA 1
ATOM 1029 C C . PHE A 1 133 ? -16.993 -2.930 13.294 1.00 93.19 133 PHE A C 1
ATOM 1031 O O . PHE A 1 133 ? -17.722 -1.941 13.276 1.00 93.19 133 PHE A O 1
ATOM 1038 N N . THR A 1 134 ? -17.132 -3.889 14.206 1.00 93.88 134 THR A N 1
ATOM 1039 C CA . THR A 1 134 ? -18.062 -3.796 15.339 1.00 93.88 134 THR A CA 1
ATOM 1040 C C . THR A 1 134 ? -17.660 -2.667 16.291 1.00 93.88 134 THR A C 1
ATOM 1042 O O . THR A 1 134 ? -18.515 -1.984 16.847 1.00 93.88 134 THR A O 1
ATOM 1045 N N . SER A 1 135 ? -16.353 -2.461 16.475 1.00 92.06 135 SER A N 1
ATOM 1046 C CA . SER A 1 135 ? -15.787 -1.344 17.232 1.00 92.06 135 SER A CA 1
ATOM 1047 C C . SER A 1 135 ? -14.483 -0.896 16.580 1.00 92.06 135 SER A C 1
ATOM 1049 O O . SER A 1 135 ? -13.603 -1.713 16.315 1.00 92.06 135 SER A O 1
ATOM 1051 N N . CYS A 1 136 ? -14.347 0.400 16.311 1.00 93.75 136 CYS A N 1
ATOM 1052 C CA . CYS A 1 136 ? -13.122 0.976 15.771 1.00 93.75 136 CYS A CA 1
ATOM 1053 C C . CYS A 1 136 ? -12.856 2.338 16.410 1.00 93.75 136 CYS A C 1
ATOM 1055 O O . CYS A 1 136 ? -13.690 3.237 16.317 1.00 93.75 136 CYS A O 1
ATOM 1057 N N . GLN A 1 137 ? -11.698 2.502 17.052 1.00 90.94 137 GLN A N 1
ATOM 1058 C CA . GLN A 1 137 ? -11.347 3.731 17.772 1.00 90.94 137 GLN A CA 1
ATOM 1059 C C . GLN A 1 137 ? -9.956 4.232 17.382 1.00 90.94 137 GLN A C 1
ATOM 1061 O O . GLN A 1 137 ? -9.008 3.454 17.307 1.00 90.94 137 GLN A O 1
ATOM 1066 N N . ALA A 1 138 ? -9.837 5.540 17.157 1.00 91.06 138 ALA A N 1
ATOM 1067 C CA . ALA A 1 138 ? -8.571 6.212 16.881 1.00 91.06 138 ALA A CA 1
ATOM 1068 C C . ALA A 1 138 ? -8.000 6.812 18.173 1.00 91.06 138 ALA A C 1
ATOM 1070 O O . ALA A 1 138 ? -8.716 7.508 18.896 1.00 91.06 138 ALA A O 1
ATOM 1071 N N . PHE A 1 139 ? -6.714 6.601 18.446 1.00 88.56 139 PHE A N 1
ATOM 1072 C CA . PHE A 1 139 ? -6.027 7.167 19.607 1.00 88.56 139 PHE A CA 1
ATOM 1073 C C . PHE A 1 139 ? -4.717 7.847 19.220 1.00 88.56 139 PHE A C 1
ATOM 1075 O O . PHE A 1 139 ? -4.053 7.459 18.262 1.00 88.56 139 PHE A O 1
ATOM 1082 N N . ALA A 1 140 ? -4.307 8.833 20.018 1.00 86.00 140 ALA A N 1
ATOM 1083 C CA . ALA A 1 140 ? -2.944 9.344 19.956 1.00 86.00 140 ALA A CA 1
ATOM 1084 C C . ALA A 1 140 ? -1.959 8.241 20.357 1.00 86.00 140 ALA A C 1
ATOM 1086 O O . ALA A 1 140 ? -2.218 7.465 21.286 1.00 86.00 140 ALA A O 1
ATOM 1087 N N . VAL A 1 141 ? -0.822 8.191 19.674 1.00 78.50 141 VAL A N 1
ATOM 1088 C CA . VAL A 1 141 ? 0.265 7.268 20.003 1.00 78.50 141 VAL A CA 1
ATOM 1089 C C . VAL A 1 141 ? 0.768 7.506 21.426 1.00 78.50 141 VAL A C 1
ATOM 1091 O O . VAL A 1 141 ? 0.987 8.635 21.854 1.00 78.50 141 VAL A O 1
ATOM 1094 N N . ARG A 1 142 ? 0.953 6.409 22.169 1.00 65.12 142 ARG A N 1
ATOM 1095 C CA . ARG A 1 142 ? 1.490 6.409 23.543 1.00 65.12 142 ARG A CA 1
ATOM 1096 C C . ARG A 1 142 ? 2.817 5.652 23.680 1.00 65.12 142 ARG A C 1
ATOM 1098 O O . ARG A 1 142 ? 3.336 5.545 24.786 1.00 65.12 142 ARG A O 1
ATOM 1105 N N . ARG A 1 143 ? 3.323 5.062 22.592 1.00 69.81 143 ARG A N 1
ATOM 1106 C CA . ARG A 1 143 ? 4.499 4.173 22.555 1.00 69.81 143 ARG A CA 1
ATOM 1107 C C . ARG A 1 143 ? 5.317 4.402 21.284 1.00 69.81 143 ARG A C 1
ATOM 1109 O O . ARG A 1 143 ? 4.819 4.993 20.339 1.00 69.81 143 ARG A O 1
ATOM 1116 N N . ASP A 1 144 ? 6.553 3.922 21.269 1.00 75.69 144 ASP A N 1
ATOM 1117 C CA . ASP A 1 144 ? 7.480 4.096 20.149 1.00 75.69 144 ASP A CA 1
ATOM 1118 C C . ASP A 1 144 ? 6.994 3.418 18.842 1.00 75.69 144 ASP A C 1
ATOM 1120 O O . ASP A 1 144 ? 6.630 2.240 18.840 1.00 75.69 144 ASP A O 1
ATOM 1124 N N . MET A 1 145 ? 7.019 4.160 17.726 1.00 82.38 145 MET A N 1
ATOM 1125 C CA . MET A 1 145 ? 6.649 3.714 16.372 1.00 82.38 145 MET A CA 1
ATOM 1126 C C . MET A 1 145 ? 7.844 3.493 15.435 1.00 82.38 145 MET A C 1
ATOM 1128 O O . MET A 1 145 ? 7.648 3.235 14.245 1.00 82.38 145 MET A O 1
ATOM 1132 N N . ASN A 1 146 ? 9.078 3.538 15.945 1.00 87.12 146 ASN A N 1
ATOM 1133 C CA . ASN A 1 146 ? 10.303 3.378 15.152 1.00 87.12 146 ASN A CA 1
ATOM 1134 C C . ASN A 1 146 ? 10.283 2.156 14.220 1.00 87.12 146 ASN A C 1
ATOM 1136 O O . ASN A 1 146 ? 10.742 2.230 13.079 1.00 87.12 146 ASN A O 1
ATOM 1140 N N . SER A 1 147 ? 9.698 1.046 14.679 1.00 86.06 147 SER A N 1
ATOM 1141 C CA . SER A 1 147 ? 9.524 -0.170 13.871 1.00 86.06 147 SER A CA 1
ATOM 1142 C C . SER A 1 147 ? 8.667 0.063 12.617 1.00 86.06 147 SER A C 1
ATOM 1144 O O . SER A 1 147 ? 9.069 -0.289 11.510 1.00 86.06 147 SER A O 1
ATOM 1146 N N . VAL A 1 148 ? 7.529 0.739 12.758 1.00 89.94 148 VAL A N 1
ATOM 1147 C CA . VAL A 1 148 ? 6.577 1.018 11.672 1.00 89.94 148 VAL A CA 1
ATOM 1148 C C . VAL A 1 148 ? 7.110 2.089 10.711 1.00 89.94 148 VAL A C 1
ATOM 1150 O O . VAL A 1 148 ? 6.926 1.998 9.498 1.00 89.94 148 VAL A O 1
ATOM 1153 N N . ILE A 1 149 ? 7.845 3.072 11.234 1.00 90.12 149 ILE A N 1
ATOM 1154 C CA . ILE A 1 149 ? 8.544 4.090 10.435 1.00 90.12 149 ILE A CA 1
ATOM 1155 C C . ILE A 1 149 ? 9.609 3.439 9.547 1.00 90.12 149 ILE A C 1
ATOM 1157 O O . ILE A 1 149 ? 9.710 3.755 8.361 1.00 90.12 149 ILE A O 1
ATOM 1161 N N . LYS A 1 150 ? 10.392 2.503 10.098 1.00 89.88 150 LYS A N 1
ATOM 1162 C CA . LYS A 1 150 ? 11.396 1.759 9.330 1.00 89.88 150 LYS A CA 1
ATOM 1163 C C . LYS A 1 150 ? 10.755 1.000 8.163 1.00 89.88 150 LYS A C 1
ATOM 1165 O O . LYS A 1 150 ? 11.207 1.138 7.033 1.00 89.88 150 LYS A O 1
ATOM 1170 N N . LEU A 1 151 ? 9.650 0.298 8.412 1.00 89.06 151 LEU A N 1
ATOM 1171 C CA . LEU A 1 151 ? 8.903 -0.441 7.389 1.00 89.06 151 LEU A CA 1
ATOM 1172 C C . LEU A 1 151 ? 8.461 0.443 6.210 1.00 89.06 151 LEU A C 1
ATOM 1174 O O . LEU A 1 151 ? 8.580 0.044 5.053 1.00 89.06 151 LEU A O 1
ATOM 1178 N N . ALA A 1 152 ? 8.002 1.663 6.483 1.00 88.56 152 ALA A N 1
ATOM 1179 C CA . ALA A 1 152 ? 7.651 2.625 5.444 1.00 88.56 152 ALA A CA 1
ATOM 1180 C C . ALA A 1 152 ? 8.866 3.052 4.591 1.00 88.56 152 ALA A C 1
ATOM 1182 O O . ALA A 1 152 ? 8.754 3.165 3.371 1.00 88.56 152 ALA A O 1
ATOM 1183 N N . ARG A 1 153 ? 10.045 3.236 5.195 1.00 87.88 153 ARG A N 1
ATOM 1184 C CA . ARG A 1 153 ? 11.285 3.551 4.456 1.00 87.88 153 ARG A CA 1
ATOM 1185 C C . ARG A 1 153 ? 11.764 2.382 3.600 1.00 87.88 153 ARG A C 1
ATOM 1187 O O . ARG A 1 153 ? 12.164 2.576 2.456 1.00 87.88 153 ARG A O 1
ATOM 1194 N N . ASP A 1 154 ? 11.649 1.165 4.110 1.00 82.50 154 ASP A N 1
ATOM 1195 C CA . ASP A 1 154 ? 12.033 -0.034 3.362 1.00 82.50 154 ASP A CA 1
ATOM 1196 C C . ASP A 1 154 ? 11.143 -0.212 2.114 1.00 82.50 154 ASP A C 1
ATOM 1198 O O . ASP A 1 154 ? 11.618 -0.522 1.017 1.00 82.50 154 ASP A O 1
ATOM 1202 N N . ALA A 1 155 ? 9.845 0.085 2.237 1.00 83.75 155 ALA A N 1
ATOM 1203 C CA . ALA A 1 155 ? 8.925 0.108 1.106 1.00 83.75 155 ALA A CA 1
ATOM 1204 C C . ALA A 1 155 ? 9.302 1.157 0.046 1.00 83.75 155 ALA A C 1
ATOM 1206 O O . ALA A 1 155 ? 9.108 0.895 -1.140 1.00 83.75 155 ALA A O 1
ATOM 1207 N N . ILE A 1 156 ? 9.842 2.309 0.442 1.00 81.19 156 ILE A N 1
ATOM 1208 C CA . ILE A 1 156 ? 10.348 3.373 -0.440 1.00 81.19 156 ILE A CA 1
ATOM 1209 C C . ILE A 1 156 ? 11.584 2.919 -1.225 1.00 81.19 156 ILE A C 1
ATOM 1211 O O . ILE A 1 156 ? 11.622 3.052 -2.448 1.00 81.19 156 ILE A O 1
ATOM 1215 N N . ALA A 1 157 ? 12.551 2.306 -0.545 1.00 75.62 157 ALA A N 1
ATOM 1216 C CA . ALA A 1 157 ? 13.797 1.853 -1.159 1.00 75.62 157 ALA A CA 1
ATOM 1217 C C . ALA A 1 157 ? 13.580 0.755 -2.219 1.00 75.62 157 ALA A C 1
ATOM 1219 O O . ALA A 1 157 ? 14.295 0.681 -3.213 1.00 75.62 157 ALA A O 1
ATOM 1220 N N . SER A 1 158 ? 12.533 -0.068 -2.087 1.00 71.69 158 SER A N 1
ATOM 1221 C CA . SER A 1 158 ? 12.181 -1.099 -3.086 1.00 71.69 158 SER A CA 1
ATOM 1222 C C . SER A 1 158 ? 11.773 -0.546 -4.470 1.00 71.69 158 SER A C 1
ATOM 1224 O O . SER A 1 158 ? 11.440 -1.295 -5.398 1.00 71.69 158 SER A O 1
ATOM 1226 N N . GLN A 1 159 ? 11.719 0.780 -4.611 1.00 64.88 159 GLN A N 1
ATOM 1227 C CA . GLN A 1 159 ? 11.121 1.477 -5.742 1.00 64.88 159 GLN A CA 1
ATOM 1228 C C . GLN A 1 159 ? 12.095 2.191 -6.645 1.00 64.88 159 GLN A C 1
ATOM 1230 O O . GLN A 1 159 ? 11.714 2.528 -7.769 1.00 64.88 159 GLN A O 1
ATOM 1235 N N . THR A 1 160 ? 13.311 2.385 -6.172 1.00 67.19 160 THR A N 1
ATOM 1236 C CA . THR A 1 160 ? 14.263 3.320 -6.732 1.00 67.19 160 THR A CA 1
ATOM 1237 C C . THR A 1 160 ? 15.275 2.566 -7.602 1.00 67.19 160 THR A C 1
ATOM 1239 O O . THR A 1 160 ? 16.132 1.829 -7.138 1.00 67.19 160 THR A O 1
ATOM 1242 N N . ARG A 1 161 ? 15.034 2.646 -8.913 1.00 63.16 161 ARG A N 1
ATOM 1243 C CA . ARG A 1 161 ? 15.632 1.934 -10.067 1.00 63.16 161 ARG A CA 1
ATOM 1244 C C . ARG A 1 161 ? 16.854 2.701 -10.651 1.00 63.16 161 ARG A C 1
ATOM 1246 O O . ARG A 1 161 ? 16.998 3.881 -10.356 1.00 63.16 161 ARG A O 1
ATOM 1253 N N . TRP A 1 162 ? 17.734 2.086 -11.464 1.00 59.06 162 TRP A N 1
ATOM 1254 C CA . TRP A 1 162 ? 19.022 2.704 -11.894 1.00 59.06 162 TRP A CA 1
ATOM 1255 C C . TRP A 1 162 ? 19.550 2.310 -13.314 1.00 59.06 162 TRP A C 1
ATOM 1257 O O . TRP A 1 162 ? 18.898 1.530 -14.009 1.00 59.06 162 TRP A O 1
ATOM 1267 N N . ARG A 1 163 ? 20.657 2.925 -13.802 1.00 62.12 163 ARG A N 1
ATOM 1268 C CA . ARG A 1 163 ? 21.313 2.839 -15.147 1.00 62.12 163 ARG A CA 1
ATOM 1269 C C . ARG A 1 163 ? 22.765 2.370 -14.944 1.00 62.12 163 ARG A C 1
ATOM 1271 O O . ARG A 1 163 ? 23.333 2.682 -13.905 1.00 62.12 163 ARG A O 1
ATOM 1278 N N . GLU A 1 164 ? 23.355 1.667 -15.906 1.00 58.09 164 GLU A N 1
ATOM 1279 C CA . GLU A 1 164 ? 24.801 1.379 -15.896 1.00 58.09 164 GLU A CA 1
ATOM 1280 C C . GLU A 1 164 ? 25.548 2.381 -16.788 1.00 58.09 164 GLU A C 1
ATOM 1282 O O . GLU A 1 164 ? 25.106 2.666 -17.901 1.00 58.09 164 GLU A O 1
ATOM 1287 N N . GLU A 1 165 ? 26.663 2.931 -16.300 1.00 55.56 165 GLU A N 1
ATOM 1288 C CA . GLU A 1 165 ? 27.542 3.815 -17.078 1.00 55.56 165 GLU A CA 1
ATOM 1289 C C . GLU A 1 165 ? 28.643 2.999 -17.779 1.00 55.56 165 GLU A C 1
ATOM 1291 O O . GLU A 1 165 ? 29.402 2.295 -17.112 1.00 55.56 165 GLU A O 1
ATOM 1296 N N . GLY A 1 166 ? 28.756 3.121 -19.114 1.00 59.00 166 GLY A N 1
ATOM 1297 C CA . GLY A 1 166 ? 29.894 2.603 -19.897 1.00 59.00 166 GLY A CA 1
ATOM 1298 C C . GLY A 1 166 ? 29.596 1.638 -21.058 1.00 59.00 166 GLY A C 1
ATOM 1299 O O . GLY A 1 166 ? 30.550 1.145 -21.653 1.00 59.00 166 GLY A O 1
ATOM 1300 N N . ASP A 1 167 ? 28.332 1.366 -21.398 1.00 55.22 167 ASP A N 1
ATOM 1301 C CA . ASP A 1 167 ? 27.951 0.485 -22.519 1.00 55.22 167 ASP A CA 1
ATOM 1302 C C . ASP A 1 167 ? 27.317 1.276 -23.685 1.00 55.22 167 ASP A C 1
ATOM 1304 O O . ASP A 1 167 ? 26.441 2.118 -23.473 1.00 55.22 167 ASP A O 1
ATOM 1308 N N . ASP A 1 168 ? 27.735 0.983 -24.924 1.00 56.38 168 ASP A N 1
ATOM 1309 C CA . ASP A 1 168 ? 27.223 1.587 -26.169 1.00 56.38 168 ASP A CA 1
ATOM 1310 C C . ASP A 1 168 ? 25.748 1.206 -26.438 1.00 56.38 168 ASP A C 1
ATOM 1312 O O . ASP A 1 168 ? 25.080 1.802 -27.291 1.00 56.38 168 ASP A O 1
ATOM 1316 N N . THR A 1 169 ? 25.202 0.239 -25.685 1.00 60.62 169 THR A N 1
ATOM 1317 C CA . THR A 1 169 ? 23.788 -0.156 -25.706 1.00 60.62 169 THR A CA 1
ATOM 1318 C C . THR A 1 169 ? 23.030 0.394 -24.486 1.00 60.62 169 THR A C 1
ATOM 1320 O O . THR A 1 169 ? 22.960 -0.200 -23.420 1.00 60.62 169 THR A O 1
ATOM 1323 N N . ASN A 1 170 ? 22.445 1.582 -24.632 1.00 60.00 170 ASN A N 1
ATOM 1324 C CA . ASN A 1 170 ? 21.723 2.368 -23.613 1.00 60.00 170 ASN A CA 1
ATOM 1325 C C . ASN A 1 170 ? 20.551 1.628 -22.887 1.00 60.00 170 ASN A C 1
ATOM 1327 O O . ASN A 1 170 ? 19.379 1.924 -23.136 1.00 60.00 170 ASN A O 1
ATOM 1331 N N . THR A 1 171 ? 20.834 0.674 -21.989 1.00 64.88 171 THR A N 1
ATOM 1332 C CA . THR A 1 171 ? 19.840 -0.235 -21.375 1.00 64.88 171 THR A CA 1
ATOM 1333 C C . THR A 1 171 ? 19.397 0.220 -19.977 1.00 64.88 171 THR A C 1
ATOM 1335 O O . THR A 1 171 ? 20.204 0.478 -19.087 1.00 64.88 171 THR A O 1
ATOM 1338 N N . GLU A 1 172 ? 18.078 0.322 -19.760 1.00 68.56 172 GLU A N 1
ATOM 1339 C CA . GLU A 1 172 ? 17.491 0.766 -18.493 1.00 68.56 172 GLU A CA 1
ATOM 1340 C C . GLU A 1 172 ? 17.066 -0.377 -17.581 1.00 68.56 172 GLU A C 1
ATOM 1342 O O . GLU A 1 172 ? 16.347 -1.294 -17.991 1.00 68.56 172 GLU A O 1
ATOM 1347 N N . TYR A 1 173 ? 17.392 -0.222 -16.298 1.00 70.56 173 TYR A N 1
ATOM 1348 C CA . TYR A 1 173 ? 17.067 -1.208 -15.296 1.00 70.56 173 TYR A CA 1
ATOM 1349 C C . TYR A 1 173 ? 16.120 -0.715 -14.245 1.00 70.56 173 TYR A C 1
ATOM 1351 O O . TYR A 1 173 ? 16.029 0.449 -13.866 1.00 70.56 173 TYR A O 1
ATOM 1359 N N . GLU A 1 174 ? 15.338 -1.686 -13.829 1.00 71.88 174 GLU A N 1
ATOM 1360 C CA . GLU A 1 174 ? 14.058 -1.415 -13.285 1.00 71.88 174 GLU A CA 1
ATOM 1361 C C . GLU A 1 174 ? 13.817 -2.583 -12.329 1.00 71.88 174 GLU A C 1
ATOM 1363 O O . GLU A 1 174 ? 13.168 -3.565 -12.659 1.00 71.88 174 GLU A O 1
ATOM 1368 N N . THR A 1 175 ? 14.278 -2.437 -11.093 1.00 69.38 175 THR A N 1
ATOM 1369 C CA . THR A 1 175 ? 14.155 -3.421 -10.017 1.00 69.38 175 THR A CA 1
ATOM 1370 C C . THR A 1 175 ? 12.745 -3.988 -9.930 1.00 69.38 175 THR A C 1
ATOM 1372 O O . THR A 1 175 ? 11.741 -3.269 -9.807 1.00 69.38 175 THR A O 1
ATOM 1375 N N . CYS A 1 176 ? 12.634 -5.298 -10.078 1.00 72.25 176 CYS A N 1
ATOM 1376 C CA . CYS A 1 176 ? 11.411 -5.996 -9.759 1.00 72.25 176 CYS A CA 1
ATOM 1377 C C . CYS A 1 176 ? 11.145 -5.999 -8.252 1.00 72.25 176 CYS A C 1
ATOM 1379 O O . CYS A 1 176 ? 11.961 -6.542 -7.537 1.00 72.25 176 CYS A O 1
ATOM 1381 N N . PRO A 1 177 ? 10.016 -5.491 -7.731 1.00 64.31 177 PRO A N 1
ATOM 1382 C CA . PRO A 1 177 ? 9.726 -5.612 -6.312 1.00 64.31 177 PRO A CA 1
ATOM 1383 C C . PRO A 1 177 ? 9.400 -7.058 -5.880 1.00 64.31 177 PRO A C 1
ATOM 1385 O O . PRO A 1 177 ? 9.281 -7.263 -4.685 1.00 64.31 177 PRO A O 1
ATOM 1388 N N . ALA A 1 178 ? 9.289 -8.058 -6.783 1.00 63.09 178 ALA A N 1
ATOM 1389 C CA . ALA A 1 178 ? 9.375 -9.490 -6.401 1.00 63.09 178 ALA A CA 1
ATOM 1390 C C . ALA A 1 178 ? 10.776 -10.079 -6.569 1.00 63.09 178 ALA A C 1
ATOM 1392 O O . ALA A 1 178 ? 11.317 -10.614 -5.615 1.00 63.09 178 ALA A O 1
ATOM 1393 N N . CYS A 1 179 ? 11.333 -10.071 -7.788 1.00 73.88 179 CYS A N 1
ATOM 1394 C CA . CYS A 1 179 ? 12.578 -10.795 -8.075 1.00 73.88 179 CYS A CA 1
ATOM 1395 C C . CYS A 1 179 ? 13.841 -9.952 -7.927 1.00 73.88 179 CYS A C 1
ATOM 1397 O O . CYS A 1 179 ? 14.928 -10.499 -8.053 1.00 73.88 179 CYS A O 1
ATOM 1399 N N . TYR A 1 180 ? 13.715 -8.636 -7.739 1.00 60.41 180 TYR A N 1
ATOM 1400 C CA . TYR A 1 180 ? 14.792 -7.636 -7.663 1.00 60.41 180 TYR A CA 1
ATOM 1401 C C . TYR A 1 180 ? 15.772 -7.598 -8.821 1.00 60.41 180 TYR A C 1
ATOM 1403 O O . TYR A 1 180 ? 16.553 -6.659 -8.917 1.00 60.41 180 TYR A O 1
ATOM 1411 N N . ALA A 1 181 ? 15.647 -8.532 -9.758 1.00 70.94 181 ALA A N 1
ATOM 1412 C CA . ALA A 1 181 ? 16.308 -8.466 -11.025 1.00 70.94 181 ALA A CA 1
ATOM 1413 C C . ALA A 1 181 ? 16.096 -7.070 -11.600 1.00 70.94 181 ALA A C 1
ATOM 1415 O O . ALA A 1 181 ? 14.992 -6.498 -11.593 1.00 70.94 181 ALA A O 1
ATOM 1416 N N . HIS A 1 182 ? 17.205 -6.552 -12.091 1.00 68.75 182 HIS A N 1
ATOM 1417 C CA . HIS A 1 182 ? 17.276 -5.463 -13.031 1.00 68.75 182 HIS A CA 1
ATOM 1418 C C . HIS A 1 182 ? 16.767 -6.019 -14.337 1.00 68.75 182 HIS A C 1
ATOM 1420 O O . HIS A 1 182 ? 17.477 -6.414 -15.250 1.00 68.75 182 HIS A O 1
ATOM 1426 N N . VAL A 1 183 ? 15.460 -6.164 -14.342 1.00 71.62 183 VAL A N 1
ATOM 1427 C CA . VAL A 1 183 ? 14.737 -6.519 -15.527 1.00 71.62 183 VAL A CA 1
ATOM 1428 C C . VAL A 1 183 ? 14.502 -5.231 -16.271 1.00 71.62 183 VAL A C 1
ATOM 1430 O O . VAL A 1 183 ? 14.112 -4.217 -15.675 1.00 71.62 183 VAL A O 1
ATOM 1433 N N . SER A 1 184 ? 14.714 -5.295 -17.582 1.00 69.19 184 SER A N 1
ATOM 1434 C CA . SER A 1 184 ? 14.181 -4.258 -18.436 1.00 69.19 184 SER A CA 1
ATOM 1435 C C . SER A 1 184 ? 12.677 -4.155 -18.138 1.00 69.19 184 SER A C 1
ATOM 1437 O O . SER A 1 184 ? 12.007 -5.182 -17.954 1.00 69.19 184 SER A O 1
ATOM 1439 N N . PRO A 1 185 ? 12.130 -2.936 -18.048 1.00 74.00 185 PRO A N 1
ATOM 1440 C CA . PRO A 1 185 ? 10.714 -2.698 -17.777 1.00 74.00 185 PRO A CA 1
ATOM 1441 C C . PRO A 1 185 ? 9.729 -3.651 -18.490 1.00 74.00 185 PRO A C 1
ATOM 1443 O O . PRO A 1 185 ? 8.759 -4.054 -17.839 1.00 74.00 185 PRO A O 1
ATOM 1446 N N . PRO A 1 186 ? 9.961 -4.064 -19.765 1.00 76.31 186 PRO A N 1
ATOM 1447 C CA . PRO A 1 186 ? 9.091 -4.985 -20.498 1.00 76.31 186 PRO A CA 1
ATOM 1448 C C . PRO A 1 186 ? 8.944 -6.369 -19.878 1.00 76.31 186 PRO A C 1
ATOM 1450 O O . PRO A 1 186 ? 8.043 -7.088 -20.269 1.00 76.31 186 PRO A O 1
ATOM 1453 N N . HIS A 1 187 ? 9.785 -6.751 -18.920 1.00 75.31 187 HIS A N 1
ATOM 1454 C CA . HIS A 1 187 ? 9.759 -8.070 -18.300 1.00 75.31 187 HIS A CA 1
ATOM 1455 C C . HIS A 1 187 ? 9.058 -8.071 -16.946 1.00 75.31 187 HIS A C 1
ATOM 1457 O O . HIS A 1 187 ? 9.416 -8.884 -16.098 1.00 75.31 187 HIS A O 1
ATOM 1463 N N . LYS A 1 188 ? 8.078 -7.181 -16.716 1.00 79.75 188 LYS A N 1
ATOM 1464 C CA . LYS A 1 188 ? 7.254 -7.138 -15.497 1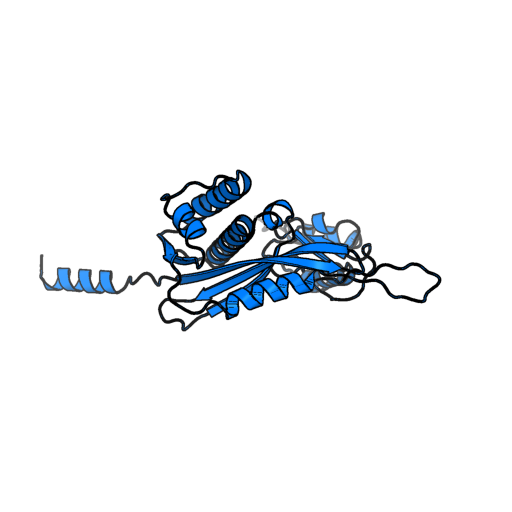.00 79.75 188 LYS A CA 1
ATOM 1465 C C . LYS A 1 188 ? 5.763 -6.861 -15.753 1.00 79.75 188 LYS A C 1
ATOM 1467 O O . LYS A 1 188 ? 5.422 -5.928 -16.462 1.00 79.75 188 LYS A O 1
ATOM 1472 N N . LEU A 1 189 ? 4.878 -7.602 -15.085 1.00 78.12 189 LEU A N 1
ATOM 1473 C CA . LEU A 1 189 ? 3.431 -7.442 -14.973 1.00 78.12 189 LEU A CA 1
ATOM 1474 C C . LEU A 1 189 ? 2.987 -6.725 -13.695 1.00 78.12 189 LEU A C 1
ATOM 1476 O O . LEU A 1 189 ? 3.309 -7.119 -12.582 1.00 78.12 189 LEU A O 1
ATOM 1480 N N . GLU A 1 190 ? 2.097 -5.761 -13.848 1.00 76.62 190 GLU A N 1
ATOM 1481 C CA . GLU A 1 190 ? 1.314 -5.206 -12.752 1.00 76.62 190 GLU A CA 1
ATOM 1482 C C . GLU A 1 190 ? -0.002 -5.954 -12.517 1.00 76.62 190 GLU A C 1
ATOM 1484 O O . GLU A 1 190 ? -0.788 -6.137 -13.441 1.00 76.62 190 GLU A O 1
ATOM 1489 N N . VAL A 1 191 ? -0.271 -6.343 -11.275 1.00 72.06 191 VAL A N 1
ATOM 1490 C CA . VAL A 1 191 ? -1.467 -7.122 -10.938 1.00 72.06 191 VAL A CA 1
ATOM 1491 C C . VAL A 1 191 ? -2.677 -6.235 -10.633 1.00 72.06 191 VAL A C 1
ATOM 1493 O O . VAL A 1 191 ? -2.623 -5.406 -9.711 1.00 72.06 191 VAL A O 1
ATOM 1496 N N . LYS A 1 192 ? -3.775 -6.421 -11.385 1.00 58.50 192 LYS A N 1
ATOM 1497 C CA . LYS A 1 192 ? -4.907 -5.476 -11.421 1.00 58.50 192 LYS A CA 1
ATOM 1498 C C . LYS A 1 192 ? -6.054 -5.802 -10.469 1.00 58.50 192 LYS A C 1
ATOM 1500 O O . LYS A 1 192 ? -6.905 -4.946 -10.250 1.00 58.50 192 LYS A O 1
ATOM 1505 N N . SER A 1 193 ? -6.059 -6.956 -9.816 1.00 58.88 193 SER A N 1
ATOM 1506 C CA . SER A 1 193 ? -7.163 -7.393 -8.954 1.00 58.88 193 SER A CA 1
ATOM 1507 C C . SER A 1 193 ? -7.294 -6.712 -7.585 1.00 58.88 193 SER A C 1
ATOM 1509 O O . SER A 1 193 ? -8.021 -7.213 -6.741 1.00 58.88 193 SER A O 1
ATOM 1511 N N . GLY A 1 194 ? -6.641 -5.565 -7.355 1.00 53.62 194 GLY A N 1
ATOM 1512 C CA . GLY A 1 194 ? -6.810 -4.711 -6.165 1.00 53.62 194 GLY A CA 1
ATOM 1513 C C . GLY A 1 194 ? -5.517 -4.401 -5.398 1.00 53.62 194 GLY A C 1
ATOM 1514 O O . GLY A 1 194 ? -5.544 -3.700 -4.381 1.00 53.62 194 GLY A O 1
ATOM 1515 N N . CYS A 1 195 ? -4.373 -4.951 -5.827 1.00 58.72 195 CYS A N 1
ATOM 1516 C CA . CYS A 1 195 ? -3.087 -4.735 -5.160 1.00 58.72 195 CYS A CA 1
ATOM 1517 C C . CYS A 1 195 ? -2.183 -3.726 -5.825 1.00 58.72 195 CYS A C 1
ATOM 1519 O O . CYS A 1 195 ? -1.525 -2.991 -5.088 1.00 58.72 195 CYS A O 1
ATOM 1521 N N . PHE A 1 196 ? -2.197 -3.665 -7.162 1.00 57.12 196 PHE A N 1
ATOM 1522 C CA . PHE A 1 196 ? -1.494 -2.667 -7.971 1.00 57.12 196 PHE A CA 1
ATOM 1523 C C . PHE A 1 196 ? 0.017 -2.754 -7.839 1.00 57.12 196 PHE A C 1
ATOM 1525 O O . PHE A 1 196 ? 0.676 -2.035 -7.094 1.00 57.12 196 PHE A O 1
ATOM 1532 N N . HIS A 1 197 ? 0.547 -3.761 -8.503 1.00 69.81 197 HIS A N 1
ATOM 1533 C CA . HIS A 1 197 ? 1.621 -4.518 -7.924 1.00 69.81 197 HIS A CA 1
ATOM 1534 C C . HIS A 1 197 ? 2.486 -5.069 -9.076 1.00 69.81 197 HIS A C 1
ATOM 1536 O O . HIS A 1 197 ? 2.166 -6.099 -9.651 1.00 69.81 197 HIS A O 1
ATOM 1542 N N . ARG A 1 198 ? 3.521 -4.318 -9.491 1.00 72.19 198 ARG A N 1
ATOM 1543 C CA . ARG A 1 198 ? 4.433 -4.568 -10.638 1.00 72.19 198 ARG A CA 1
ATOM 1544 C C . ARG A 1 198 ? 5.495 -5.644 -10.388 1.00 72.19 198 ARG A C 1
ATOM 1546 O O . ARG A 1 198 ? 6.423 -5.379 -9.648 1.00 72.19 198 ARG A O 1
ATOM 1553 N N . ILE A 1 199 ? 5.491 -6.767 -11.091 1.00 75.88 199 ILE A N 1
ATOM 1554 C CA . ILE A 1 199 ? 6.313 -7.964 -10.861 1.00 75.88 199 ILE A CA 1
ATOM 1555 C C . ILE A 1 199 ? 6.845 -8.575 -12.124 1.00 75.88 199 ILE A C 1
ATOM 1557 O O . ILE A 1 199 ? 6.132 -8.619 -13.094 1.00 75.88 199 ILE A O 1
ATOM 1561 N N . CYS A 1 200 ? 8.047 -9.131 -12.119 1.00 84.38 200 CYS A N 1
ATOM 1562 C CA . CYS A 1 200 ? 8.646 -9.713 -13.305 1.00 84.38 200 CYS A CA 1
ATOM 1563 C C . CYS A 1 200 ? 7.825 -10.862 -13.914 1.00 84.38 200 CYS A C 1
ATOM 1565 O O . CYS A 1 200 ? 7.187 -11.619 -13.192 1.00 84.38 200 CYS A O 1
ATOM 1567 N N . PHE A 1 201 ? 7.817 -10.983 -15.244 1.00 80.81 201 PHE A N 1
ATOM 1568 C CA . PHE A 1 201 ? 7.056 -11.999 -15.983 1.00 80.81 201 PHE A CA 1
ATOM 1569 C C . PHE A 1 201 ? 7.484 -13.417 -15.641 1.00 80.81 201 PHE A C 1
ATOM 1571 O O . PHE A 1 201 ? 6.639 -14.299 -15.555 1.00 80.81 201 PHE A O 1
ATOM 1578 N N . THR A 1 202 ? 8.770 -13.618 -15.374 1.00 83.81 202 THR A N 1
ATOM 1579 C CA . THR A 1 202 ? 9.284 -14.846 -14.766 1.00 83.81 202 THR A CA 1
ATOM 1580 C C . THR A 1 202 ? 8.546 -15.152 -13.465 1.00 83.81 202 THR A C 1
ATOM 1582 O O . THR A 1 202 ? 7.925 -16.202 -13.354 1.00 83.81 202 T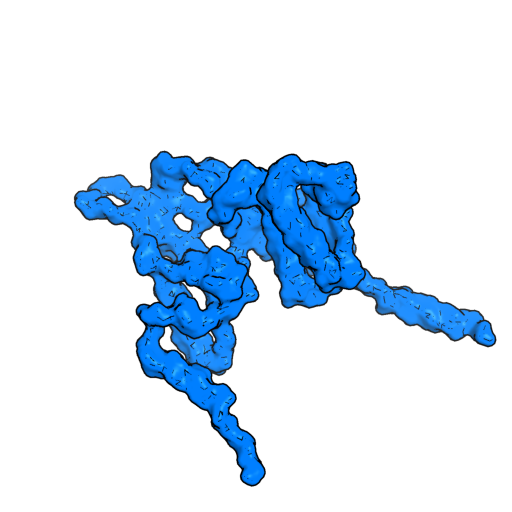HR A O 1
ATOM 1585 N N . CYS A 1 203 ? 8.463 -14.191 -12.542 1.00 78.69 203 CYS A N 1
ATOM 1586 C CA . CYS A 1 203 ? 7.713 -14.368 -11.295 1.00 78.69 203 CYS A CA 1
ATOM 1587 C C . CYS A 1 203 ? 6.206 -14.592 -11.482 1.00 78.69 203 CYS A C 1
ATOM 1589 O O . CYS A 1 203 ? 5.603 -15.298 -10.681 1.00 78.69 203 CYS A O 1
ATOM 1591 N N . ILE A 1 204 ? 5.576 -14.008 -12.502 1.00 80.31 204 ILE A N 1
ATOM 1592 C CA . ILE A 1 204 ? 4.154 -14.253 -12.796 1.00 80.31 204 ILE A CA 1
ATOM 1593 C C . ILE A 1 204 ? 3.940 -15.667 -13.339 1.00 80.31 204 ILE A C 1
ATOM 1595 O O . ILE A 1 204 ? 3.030 -16.371 -12.909 1.00 80.31 204 ILE A O 1
ATOM 1599 N N . ARG A 1 205 ? 4.772 -16.079 -14.296 1.00 78.19 205 ARG A N 1
ATOM 1600 C CA . ARG A 1 205 ? 4.647 -17.355 -15.000 1.00 78.19 205 ARG A CA 1
ATOM 1601 C C . ARG A 1 205 ? 4.945 -18.535 -14.081 1.00 78.19 205 ARG A C 1
ATOM 1603 O O . ARG A 1 205 ? 4.183 -19.496 -14.060 1.00 78.19 205 ARG A O 1
ATOM 1610 N N . ASP A 1 206 ? 5.984 -18.429 -13.260 1.00 72.50 206 ASP A N 1
ATOM 1611 C CA . ASP A 1 206 ? 6.318 -19.459 -12.274 1.00 72.50 206 ASP A CA 1
ATOM 1612 C C . ASP A 1 206 ? 5.208 -19.599 -11.210 1.00 72.50 206 ASP A C 1
ATOM 1614 O O . ASP A 1 206 ? 4.892 -20.717 -10.783 1.00 72.50 206 ASP A O 1
ATOM 1618 N N . CYS A 1 207 ? 4.553 -18.484 -10.837 1.00 76.31 207 CYS A N 1
ATOM 1619 C CA .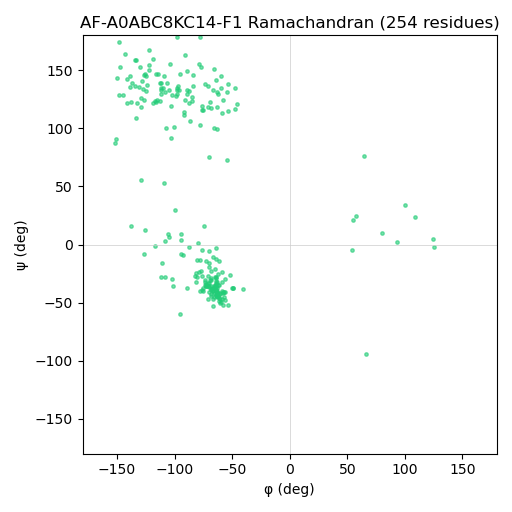 CYS A 1 207 ? 3.374 -18.471 -9.958 1.00 76.31 207 CYS A CA 1
ATOM 1620 C C . CYS A 1 207 ? 2.207 -19.274 -10.567 1.00 76.31 207 CYS A C 1
ATOM 1622 O O . CYS A 1 207 ? 1.577 -20.080 -9.883 1.00 76.31 207 CYS A O 1
ATOM 1624 N N . PHE A 1 208 ? 1.979 -19.135 -11.875 1.00 69.94 208 PHE A N 1
ATOM 1625 C CA . PHE A 1 208 ? 0.946 -19.861 -12.617 1.00 69.94 208 PHE A CA 1
ATOM 1626 C C . PHE A 1 208 ? 1.195 -21.372 -12.723 1.00 69.94 208 PHE A C 1
ATOM 1628 O O . PHE A 1 208 ? 0.316 -22.171 -12.383 1.00 69.94 208 PHE A O 1
ATOM 1635 N N . SER A 1 209 ? 2.380 -21.778 -13.187 1.00 68.19 209 SER A N 1
ATOM 1636 C CA . SER A 1 209 ? 2.699 -23.185 -13.481 1.00 68.19 209 SER A CA 1
ATOM 1637 C C . SER A 1 209 ? 2.649 -24.069 -12.234 1.00 68.19 209 SER A C 1
ATOM 1639 O O . SER A 1 209 ? 2.144 -25.193 -12.258 1.00 68.19 209 SER A O 1
ATOM 1641 N N . SER A 1 210 ? 3.147 -23.548 -11.116 1.00 58.94 210 SER A N 1
ATOM 1642 C CA . SER A 1 210 ? 3.248 -24.287 -9.859 1.00 58.94 210 SER A CA 1
ATOM 1643 C C . SER A 1 210 ? 1.912 -24.402 -9.104 1.00 58.94 210 SER A C 1
ATOM 1645 O O . SER A 1 210 ? 1.599 -25.482 -8.597 1.00 58.94 210 SER A O 1
ATOM 1647 N N . GLN A 1 211 ? 1.086 -23.345 -9.058 1.00 67.00 211 GLN A N 1
ATOM 1648 C CA . GLN A 1 211 ? -0.221 -23.362 -8.369 1.00 67.00 211 GLN A CA 1
ATOM 1649 C C . GLN A 1 211 ? -1.285 -24.162 -9.136 1.00 67.00 211 GLN A C 1
ATOM 1651 O O . GLN A 1 211 ? -2.137 -24.822 -8.532 1.00 67.00 211 GLN A O 1
ATOM 1656 N N . ARG A 1 212 ? -1.194 -24.202 -10.470 1.00 56.47 212 ARG A N 1
ATOM 1657 C CA . ARG A 1 212 ? -2.086 -25.006 -11.317 1.00 56.47 212 ARG A CA 1
ATOM 1658 C C . ARG A 1 212 ? -1.879 -26.518 -11.169 1.00 56.47 212 ARG A C 1
ATOM 1660 O O . ARG A 1 212 ? -2.863 -27.258 -11.188 1.00 56.47 212 ARG A O 1
ATOM 1667 N N . ALA A 1 213 ? -0.644 -26.989 -10.971 1.00 55.97 213 ALA A N 1
ATOM 1668 C CA . ALA A 1 213 ? -0.349 -28.412 -10.749 1.00 55.97 213 ALA A CA 1
ATOM 1669 C C . ALA A 1 213 ? -1.012 -28.973 -9.473 1.00 55.97 213 ALA A C 1
ATOM 1671 O O . ALA A 1 213 ? -1.288 -30.169 -9.390 1.00 55.97 213 ALA A O 1
ATOM 1672 N N . ARG A 1 214 ? -1.299 -28.099 -8.500 1.00 55.28 214 ARG A N 1
ATOM 1673 C CA . ARG A 1 214 ? -1.908 -28.444 -7.208 1.00 55.28 214 ARG A CA 1
ATOM 1674 C C . ARG A 1 214 ? -3.405 -28.121 -7.118 1.00 55.28 214 ARG A C 1
ATOM 1676 O O . ARG A 1 214 ? -4.119 -28.882 -6.479 1.00 55.28 214 ARG A O 1
ATOM 1683 N N . GLY A 1 215 ? -3.895 -27.093 -7.826 1.00 57.56 215 GLY A N 1
ATOM 1684 C CA . GLY A 1 215 ? -5.332 -26.802 -7.981 1.00 57.56 215 GLY A CA 1
ATOM 1685 C C . GLY A 1 215 ? -5.873 -25.566 -7.243 1.00 57.56 215 GLY A C 1
ATOM 1686 O O . GLY A 1 215 ? -7.077 -25.512 -7.000 1.00 57.56 215 GLY A O 1
ATOM 1687 N N . ASP A 1 216 ? -5.021 -24.587 -6.924 1.00 59.19 216 ASP A N 1
ATOM 1688 C CA . ASP A 1 216 ? -5.344 -23.446 -6.044 1.00 59.19 216 ASP A CA 1
ATOM 1689 C C . ASP A 1 216 ? -5.739 -22.134 -6.775 1.00 59.19 216 ASP A C 1
ATOM 1691 O O . ASP A 1 216 ? -5.758 -22.057 -8.006 1.00 59.19 216 ASP A O 1
ATOM 1695 N N . THR A 1 217 ? -6.073 -21.084 -6.000 1.00 66.00 217 THR A N 1
ATOM 1696 C CA . THR A 1 217 ? -6.465 -19.737 -6.480 1.00 66.00 217 THR A CA 1
ATOM 1697 C C . THR A 1 217 ? -5.246 -18.834 -6.694 1.00 66.00 217 THR A C 1
ATOM 1699 O O . THR A 1 217 ? -4.409 -18.717 -5.803 1.00 66.00 217 THR A O 1
ATOM 1702 N N . LEU A 1 218 ? -5.165 -18.153 -7.841 1.00 73.44 218 LEU A N 1
ATOM 1703 C CA . LEU A 1 218 ? -4.013 -17.331 -8.223 1.00 73.44 218 LEU A CA 1
ATOM 1704 C C . LEU A 1 218 ? -3.959 -16.022 -7.433 1.00 73.44 218 LEU A C 1
ATOM 1706 O O . LEU A 1 218 ? -4.970 -15.343 -7.276 1.00 73.44 218 LEU A O 1
ATOM 1710 N N . LEU A 1 219 ? -2.767 -15.626 -6.985 1.00 77.00 219 LEU A N 1
ATOM 1711 C CA . LEU A 1 219 ? -2.530 -14.387 -6.237 1.00 77.00 219 LEU A CA 1
ATOM 1712 C C . LEU A 1 219 ? -1.428 -13.542 -6.874 1.00 77.00 219 LEU A C 1
ATOM 1714 O O . LEU A 1 219 ? -0.430 -14.041 -7.383 1.00 77.00 219 LEU A O 1
ATOM 1718 N N . CYS A 1 220 ? -1.606 -12.234 -6.775 1.00 75.44 220 CYS A N 1
ATOM 1719 C CA . CYS A 1 220 ? -0.651 -11.205 -7.167 1.00 75.44 220 CYS A CA 1
ATOM 1720 C C . CYS A 1 220 ? 0.729 -11.382 -6.513 1.00 75.44 220 CYS A C 1
ATOM 1722 O O . CYS A 1 220 ? 0.779 -11.478 -5.290 1.00 75.44 220 CYS A O 1
ATOM 1724 N N . PRO A 1 221 ? 1.859 -11.332 -7.243 1.00 73.56 221 PRO A N 1
ATOM 1725 C CA . PRO A 1 221 ? 3.150 -11.629 -6.641 1.00 73.56 221 PRO A CA 1
ATOM 1726 C C . PRO A 1 221 ? 3.913 -10.395 -6.135 1.00 73.56 221 PRO A C 1
ATOM 1728 O O . PRO A 1 221 ? 5.049 -10.553 -5.700 1.00 73.56 221 PRO A O 1
ATOM 1731 N N . TYR A 1 222 ? 3.353 -9.170 -6.198 1.00 70.25 222 TYR A N 1
ATOM 1732 C CA . TYR A 1 222 ? 4.021 -8.004 -5.579 1.00 70.25 222 TYR A CA 1
ATOM 1733 C C . TYR A 1 222 ? 3.830 -8.013 -4.077 1.00 70.25 222 TYR A C 1
ATOM 1735 O O . TYR A 1 222 ? 2.865 -8.585 -3.564 1.00 70.25 222 TYR A O 1
ATOM 1743 N N . PRO A 1 223 ? 4.785 -7.416 -3.366 1.00 52.84 223 PRO A N 1
ATOM 1744 C CA . PRO A 1 223 ? 4.758 -7.434 -1.915 1.00 52.84 223 PRO A CA 1
ATOM 1745 C C . PRO A 1 223 ? 3.599 -6.592 -1.339 1.00 52.84 223 PRO A C 1
ATOM 1747 O O . PRO A 1 223 ? 3.572 -5.370 -1.501 1.00 52.84 223 PRO A O 1
ATOM 1750 N N . GLY A 1 224 ? 2.654 -7.213 -0.625 1.00 48.81 224 GLY A N 1
ATOM 1751 C CA . GLY A 1 224 ? 1.583 -6.484 0.089 1.00 48.81 224 GLY A CA 1
ATOM 1752 C C . GLY A 1 224 ? 0.227 -6.453 -0.625 1.00 48.81 224 GLY A C 1
ATOM 1753 O O . GLY A 1 224 ? -0.530 -5.470 -0.588 1.00 48.81 224 GLY A O 1
ATOM 1754 N N . CYS A 1 225 ? -0.075 -7.538 -1.317 1.00 54.47 225 CYS A N 1
ATOM 1755 C CA . CYS A 1 225 ? -1.313 -7.761 -2.022 1.00 54.47 225 CYS A CA 1
ATOM 1756 C C . CYS A 1 225 ? -2.102 -8.882 -1.379 1.00 54.47 225 CYS A C 1
ATOM 1758 O O . CYS A 1 225 ? -1.561 -9.963 -1.195 1.00 54.47 225 CYS A O 1
ATOM 1760 N N . GLU A 1 226 ? -3.418 -8.704 -1.275 1.00 56.94 226 GLU A N 1
ATOM 1761 C CA . GLU A 1 226 ? -4.345 -9.810 -1.019 1.00 56.94 226 GLU A CA 1
ATOM 1762 C C . GLU A 1 226 ? -5.492 -9.797 -2.025 1.00 56.94 226 GLU A C 1
ATOM 1764 O O . GLU A 1 226 ? -6.667 -9.654 -1.698 1.00 56.94 226 GLU A O 1
ATOM 1769 N N . ASN A 1 227 ? -5.115 -9.826 -3.281 1.00 64.50 227 ASN A N 1
ATOM 1770 C CA . ASN A 1 227 ? -5.960 -9.676 -4.430 1.00 64.50 227 ASN A CA 1
ATOM 1771 C C . ASN A 1 227 ? -5.646 -10.828 -5.350 1.00 64.50 227 ASN A C 1
ATOM 1773 O O . ASN A 1 227 ? -4.502 -11.028 -5.779 1.00 64.50 227 ASN A O 1
ATOM 1777 N N . GLN A 1 228 ? -6.685 -11.618 -5.568 1.00 74.38 228 GLN A N 1
ATOM 1778 C CA . GLN A 1 228 ? -6.591 -12.801 -6.389 1.00 74.38 228 GLN A CA 1
ATOM 1779 C C . GLN A 1 228 ? -6.234 -12.382 -7.798 1.00 74.38 228 GLN A C 1
ATOM 1781 O O . GLN A 1 228 ? -6.993 -11.647 -8.414 1.00 74.38 228 GLN A O 1
ATOM 1786 N N . LEU A 1 229 ? -5.087 -12.818 -8.306 1.00 71.19 229 LEU A N 1
ATOM 1787 C CA . LEU A 1 229 ? -4.821 -12.750 -9.734 1.00 71.19 229 LEU A CA 1
ATOM 1788 C C . LEU A 1 229 ? -5.974 -13.447 -10.442 1.00 71.19 229 LEU A C 1
ATOM 1790 O O . LEU A 1 229 ? -6.192 -14.646 -10.287 1.00 71.19 229 LEU A O 1
ATOM 1794 N N . VAL A 1 230 ? -6.734 -12.691 -11.213 1.00 68.69 230 VAL A N 1
ATOM 1795 C CA . VAL A 1 230 ? -7.729 -13.283 -12.097 1.00 68.69 230 VAL A CA 1
ATOM 1796 C C . VAL A 1 230 ? -7.023 -13.703 -13.381 1.00 68.69 230 VAL A C 1
ATOM 1798 O O . VAL A 1 230 ? -6.079 -13.050 -13.807 1.00 68.69 230 VAL A O 1
ATOM 1801 N N . LEU A 1 231 ? -7.459 -14.798 -14.012 1.00 65.62 231 LEU A N 1
ATOM 1802 C CA . LEU A 1 231 ? -6.827 -15.356 -15.226 1.00 65.62 231 LEU A CA 1
ATOM 1803 C C . LEU A 1 231 ? -6.624 -14.319 -16.353 1.00 65.62 231 LEU A C 1
ATOM 1805 O O . LEU A 1 231 ? -5.717 -14.438 -17.172 1.00 65.62 231 LEU A O 1
ATOM 1809 N N . GLU A 1 232 ? -7.446 -13.276 -16.372 1.00 60.31 232 GLU A N 1
ATOM 1810 C CA . GLU A 1 232 ? -7.380 -12.138 -17.290 1.00 60.31 232 GLU A CA 1
ATOM 1811 C C . GLU A 1 232 ? -6.156 -11.231 -17.069 1.00 60.31 232 GLU A C 1
ATOM 1813 O O . GLU A 1 232 ? -5.658 -10.667 -18.045 1.00 60.31 232 GLU A O 1
ATOM 1818 N N . ASP A 1 233 ? -5.631 -11.137 -15.835 1.00 63.22 233 ASP A N 1
ATOM 1819 C CA . ASP A 1 233 ? -4.412 -10.385 -15.486 1.00 63.22 233 ASP A CA 1
ATOM 1820 C C . ASP A 1 233 ? -3.158 -10.969 -16.159 1.00 63.22 233 ASP A C 1
ATOM 1822 O O . ASP A 1 233 ? -2.107 -10.334 -16.158 1.00 63.22 233 ASP A O 1
ATOM 1826 N N . CYS A 1 234 ? -3.240 -12.169 -16.743 1.00 62.84 234 CYS A N 1
ATOM 1827 C CA . CYS A 1 234 ? -2.090 -12.918 -17.259 1.00 62.84 234 CYS A CA 1
ATOM 1828 C C . CYS A 1 234 ? -2.209 -13.341 -18.738 1.00 62.84 234 CYS A C 1
ATOM 1830 O O . CYS A 1 234 ? -1.402 -14.147 -19.205 1.00 62.84 234 CYS A O 1
ATOM 1832 N N . LYS A 1 235 ? -3.176 -12.795 -19.500 1.00 59.44 235 LYS A N 1
ATOM 1833 C CA . LYS A 1 235 ? -3.322 -13.053 -20.950 1.00 59.44 235 LYS A CA 1
ATOM 1834 C C . LYS A 1 235 ? -2.048 -12.666 -21.716 1.00 59.44 235 LYS A C 1
ATOM 1836 O O . LYS A 1 235 ? -1.602 -11.524 -21.631 1.00 59.44 235 LYS A O 1
ATOM 1841 N N . GLY A 1 236 ? -1.490 -13.618 -22.468 1.00 60.44 236 GLY A N 1
ATOM 1842 C CA . GLY A 1 236 ? -0.225 -13.471 -23.201 1.00 60.44 236 GLY A CA 1
ATOM 1843 C C . GLY A 1 236 ? 1.030 -13.941 -22.448 1.00 60.44 236 GLY A C 1
ATOM 1844 O O . GLY A 1 236 ? 2.123 -13.799 -22.985 1.00 60.44 236 GLY A O 1
ATOM 1845 N N . ILE A 1 237 ? 0.893 -14.481 -21.223 1.00 58.34 237 ILE A N 1
ATOM 1846 C CA . ILE A 1 237 ? 2.012 -14.997 -20.398 1.00 58.34 237 ILE A CA 1
ATOM 1847 C C . ILE A 1 237 ? 1.969 -16.532 -20.230 1.00 58.34 237 ILE A C 1
ATOM 1849 O O . ILE A 1 237 ? 3.020 -17.151 -20.061 1.00 58.34 237 ILE A O 1
ATOM 1853 N N . ALA A 1 238 ? 0.780 -17.143 -20.287 1.00 52.03 238 ALA A N 1
ATOM 1854 C CA . ALA A 1 238 ? 0.563 -18.596 -20.294 1.00 52.03 238 ALA A CA 1
ATOM 1855 C C . ALA A 1 238 ? 0.087 -19.059 -21.687 1.00 52.03 238 ALA A C 1
ATOM 1857 O O . ALA A 1 238 ? -0.651 -18.313 -22.333 1.00 52.03 238 ALA A O 1
ATOM 1858 N N . ASP A 1 239 ? 0.489 -20.256 -22.132 1.00 55.31 239 ASP A N 1
ATOM 1859 C CA . ASP A 1 239 ? 0.039 -20.848 -23.407 1.00 55.31 239 ASP A CA 1
ATOM 1860 C C . ASP A 1 239 ? -1.469 -21.177 -23.381 1.00 55.31 239 ASP A C 1
ATOM 1862 O O . ASP A 1 239 ? -2.036 -21.466 -22.325 1.00 55.31 239 ASP A O 1
ATOM 1866 N N . ASP A 1 240 ? -2.134 -21.154 -24.543 1.00 50.00 240 ASP A N 1
ATOM 1867 C CA . ASP A 1 240 ? -3.600 -21.289 -24.671 1.00 50.00 240 ASP A CA 1
ATOM 1868 C C . ASP A 1 240 ? -4.177 -22.577 -24.029 1.00 50.00 240 ASP A C 1
ATOM 1870 O O . ASP A 1 240 ? -5.288 -22.565 -23.484 1.00 50.00 240 ASP A O 1
ATOM 1874 N N . ASP A 1 241 ? -3.408 -23.671 -23.986 1.00 51.84 241 ASP A N 1
ATOM 1875 C CA . ASP A 1 241 ? -3.783 -24.938 -23.327 1.00 51.84 241 ASP A CA 1
ATOM 1876 C C . ASP A 1 241 ? -3.856 -24.839 -21.784 1.00 51.84 241 ASP A C 1
ATOM 1878 O O . ASP A 1 241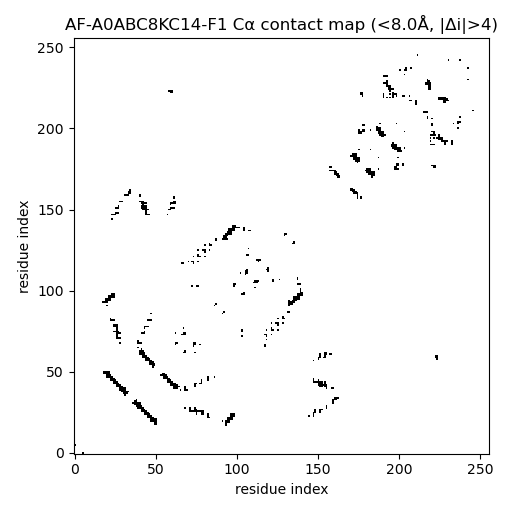 ? -4.582 -25.591 -21.107 1.00 51.84 241 ASP A O 1
ATOM 1882 N N . ASP A 1 242 ? -3.163 -23.862 -21.193 1.00 50.28 242 ASP A N 1
ATOM 1883 C CA . ASP A 1 242 ? -3.096 -23.679 -19.745 1.00 50.28 242 ASP A CA 1
ATOM 1884 C C . ASP A 1 242 ? -4.340 -23.007 -19.149 1.00 50.28 242 ASP A C 1
ATOM 1886 O O . ASP A 1 242 ? -4.703 -23.223 -17.984 1.00 50.28 242 ASP A O 1
ATOM 1890 N N . ILE A 1 243 ? -5.062 -22.265 -19.985 1.00 51.09 243 ILE A N 1
ATOM 1891 C CA . ILE A 1 243 ? -6.247 -21.487 -19.622 1.00 51.09 243 ILE A CA 1
ATOM 1892 C C . ILE A 1 243 ? -7.526 -22.341 -19.749 1.00 51.09 243 ILE A C 1
ATOM 1894 O O . ILE A 1 243 ? -8.411 -22.283 -18.890 1.00 51.09 243 ILE A O 1
ATOM 1898 N N . LEU A 1 244 ? -7.609 -23.214 -20.758 1.00 48.16 244 LEU A N 1
ATOM 1899 C CA . LEU A 1 244 ? -8.749 -24.118 -21.002 1.00 48.16 244 LEU A CA 1
ATOM 1900 C C . LEU A 1 244 ? -8.905 -25.229 -19.943 1.00 48.16 244 LEU A C 1
ATOM 1902 O O . LEU A 1 244 ? -10.013 -25.657 -19.617 1.00 48.16 244 LEU A O 1
ATOM 1906 N N . SER A 1 245 ? -7.808 -25.679 -19.341 1.00 50.19 245 SER A N 1
ATOM 1907 C CA . SER A 1 245 ? -7.806 -26.781 -18.366 1.00 50.19 245 SER A CA 1
ATOM 1908 C C . SER A 1 245 ? -8.204 -26.356 -16.939 1.00 50.19 245 SER A C 1
ATOM 1910 O O . SER A 1 245 ? -8.745 -27.166 -16.180 1.00 50.19 245 SER A O 1
ATOM 1912 N N . SER A 1 246 ? -8.024 -25.081 -16.576 1.00 51.00 246 SER A N 1
ATOM 1913 C CA . SER A 1 246 ? -8.471 -24.517 -15.287 1.00 51.00 246 SER A CA 1
ATOM 1914 C C . SER A 1 246 ? -9.986 -24.246 -15.237 1.00 51.00 246 SER A C 1
ATOM 1916 O O . SER A 1 246 ? -10.605 -24.339 -14.175 1.00 51.00 246 SER A O 1
ATOM 1918 N N . THR A 1 247 ? -10.617 -23.998 -16.390 1.00 51.50 247 THR A N 1
ATOM 1919 C CA . THR A 1 247 ? -12.070 -23.777 -16.515 1.00 51.50 247 THR A CA 1
ATOM 1920 C C . THR A 1 247 ? -12.872 -25.086 -16.547 1.00 51.50 247 THR A C 1
ATOM 1922 O O . THR A 1 247 ? -13.969 -25.148 -15.987 1.00 51.50 247 THR A O 1
ATOM 1925 N N . ALA A 1 248 ? -12.308 -26.166 -17.099 1.00 44.81 248 ALA A N 1
ATOM 1926 C CA . ALA A 1 248 ? -12.962 -27.474 -17.214 1.00 44.81 248 ALA A CA 1
ATOM 1927 C C . ALA A 1 248 ? -13.173 -28.217 -15.871 1.00 44.81 248 ALA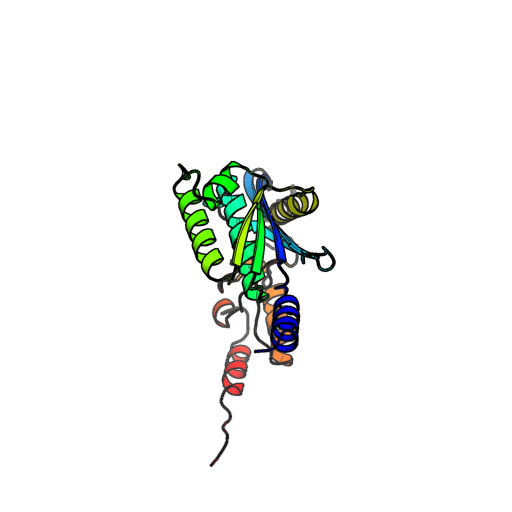 A C 1
ATOM 1929 O O . ALA A 1 248 ? -14.159 -28.942 -15.715 1.00 44.81 248 ALA A O 1
ATOM 1930 N N . ARG A 1 249 ? -12.300 -28.033 -14.865 1.00 51.28 249 ARG A N 1
ATOM 1931 C CA . ARG A 1 249 ? -12.440 -28.691 -13.543 1.00 51.28 249 ARG A CA 1
ATOM 1932 C C . ARG A 1 249 ? -13.605 -28.160 -12.699 1.00 51.28 249 ARG A C 1
ATOM 1934 O O . ARG A 1 249 ? -14.074 -28.875 -11.822 1.00 51.28 249 ARG A O 1
ATOM 1941 N N . ARG A 1 250 ? -14.124 -26.959 -12.983 1.00 51.19 250 ARG A N 1
ATOM 1942 C CA . ARG A 1 250 ? -15.261 -26.374 -12.246 1.00 51.19 250 ARG A CA 1
ATOM 1943 C C . ARG A 1 250 ? -16.632 -26.969 -12.614 1.00 51.19 250 ARG A C 1
ATOM 1945 O O . ARG A 1 250 ? -17.617 -26.561 -12.010 1.00 51.19 250 ARG A O 1
ATOM 1952 N N . ARG A 1 251 ? -16.742 -27.876 -13.603 1.00 45.09 251 ARG A N 1
ATOM 1953 C CA . ARG A 1 251 ? -18.056 -28.296 -14.149 1.00 45.09 251 ARG A CA 1
ATOM 1954 C C . ARG A 1 251 ? -18.272 -29.794 -14.441 1.00 45.09 251 ARG A C 1
ATOM 1956 O O . ARG A 1 251 ? -19.243 -30.110 -15.123 1.00 45.09 251 ARG A O 1
ATOM 1963 N N . ARG A 1 252 ? -17.466 -30.744 -13.935 1.00 35.84 252 ARG A N 1
ATOM 1964 C CA . ARG A 1 252 ? -17.915 -32.161 -13.977 1.00 35.84 252 ARG A CA 1
ATOM 1965 C C . ARG A 1 252 ? -19.070 -32.381 -12.967 1.00 35.84 252 ARG A C 1
ATOM 1967 O O . ARG A 1 252 ? -18.961 -31.853 -11.863 1.00 35.84 252 ARG A O 1
ATOM 1974 N N . PRO A 1 253 ? -20.159 -33.099 -13.318 1.00 49.31 253 PRO A N 1
ATOM 1975 C CA . PRO A 1 253 ? -21.467 -32.988 -12.654 1.00 49.31 253 PRO A CA 1
ATOM 1976 C C . PRO A 1 253 ? -21.783 -34.160 -11.700 1.00 49.31 253 PRO A C 1
ATOM 1978 O O . PRO A 1 253 ? -21.290 -35.267 -11.902 1.00 49.31 253 PRO A O 1
ATOM 1981 N N . PHE A 1 254 ? -22.652 -33.941 -10.703 1.00 35.06 254 PHE A N 1
ATOM 1982 C CA . PHE A 1 254 ? -23.293 -35.021 -9.929 1.00 35.06 254 PHE A CA 1
ATOM 1983 C C . PHE A 1 254 ? -24.552 -35.516 -10.675 1.00 35.06 254 PHE A C 1
ATOM 1985 O O . PHE A 1 254 ? -25.408 -34.681 -10.975 1.00 35.06 254 PHE A O 1
ATOM 1992 N N . PRO A 1 255 ? -24.679 -36.817 -11.005 1.00 56.12 255 PRO A N 1
ATOM 1993 C CA . PRO A 1 255 ? -25.825 -37.336 -11.755 1.00 56.12 255 PRO A CA 1
ATOM 1994 C C . PRO A 1 255 ? -26.989 -37.762 -10.834 1.00 56.12 255 PRO A C 1
ATOM 1996 O O . PRO A 1 255 ? -26.760 -38.472 -9.855 1.00 56.12 255 PRO A O 1
ATOM 1999 N N . PHE A 1 256 ? -28.217 -37.347 -11.179 1.00 39.66 256 PHE A N 1
ATOM 2000 C CA . PHE A 1 256 ? -29.471 -38.063 -10.887 1.00 39.66 256 PHE A CA 1
ATOM 2001 C C . PHE A 1 256 ? -29.884 -38.835 -12.141 1.00 39.66 256 PHE A C 1
ATOM 2003 O O . PHE A 1 256 ? -29.674 -38.277 -13.245 1.00 39.66 256 PHE A O 1
#

Sequence (256 aa):
MDNEELELSRQELDLVSVATYRLYTKGLVSEEVIKDDRMLVGGSGLSLCDSNDNSKLETNKALRNRGVLAHPEAAELAAIFQGLSWALKLGVKSIQFFCEDSIILDYLTCKAAPNESIVAKFLKKVILLQKEFTSCQAFAVRRDMNSVIKLARDAIASQTRWREEGDDTNTEYETCPACYAHVSPPHKLEVKSGCFHRICFTCIRDCFSSQRARGDTLLCPYPGCENQLVLEDCKGIADDDDILSSTARRRRPFPF

Organism: Eruca vesicaria subsp. sativa (NCBI:txid29727)

Solvent-accessible surface area (backbone atoms only — not comparable to full-atom values): 14209 Å² total; per-residue (Å²): 138,51,73,64,60,55,48,50,50,47,52,57,58,65,69,59,67,74,75,40,30,38,36,41,46,26,26,40,58,46,81,41,70,36,66,86,45,78,37,78,32,11,5,18,3,27,34,42,24,42,78,82,65,81,48,77,48,76,52,42,30,62,38,75,52,61,79,34,48,77,32,58,67,27,22,32,37,48,17,45,38,50,45,53,53,50,38,48,77,71,66,55,44,35,41,35,34,36,30,79,50,65,66,62,45,29,42,76,68,68,75,43,77,65,89,47,72,65,40,43,50,39,47,50,52,33,58,55,56,42,66,76,28,84,38,62,47,84,40,74,56,88,69,90,55,66,70,28,50,48,32,7,51,55,21,26,61,57,66,65,29,44,66,77,90,90,62,99,68,88,62,61,32,35,49,19,59,55,75,54,45,68,32,46,66,90,48,46,46,59,29,75,58,78,45,72,26,55,18,28,44,67,61,54,42,56,53,50,61,59,38,59,79,78,68,66,85,48,61,38,70,20,69,75,44,94,19,54,41,48,79,77,70,46,73,87,69,61,62,76,73,64,60,59,59,66,61,56,72,80,64,78,79,88,86,131

Nearest PDB structures (foldseek):
  3hst-assembly2_B  TM=8.654E-01  e=4.201E-09  Mycobacterium tuberculosis
  4e19-assembly2_B  TM=8.639E-01  e=2.206E-08  Halobacterium salinarum NRC-1
  3hst-assembly4_D  TM=8.013E-01  e=5.371E-09  Mycobacterium tuberculosis
  3aly-assembly1_A  TM=8.002E-01  e=1.122E-08  Sulfurisphaera tokodaii str. 7
  2ehg-assembly1_A  TM=7.956E-01  e=4.611E-08  Sulfurisphaera tokodaii str. 7

Radius of gyration: 22.84 Å; Cα contacts (8 Å, |Δi|>4): 460; chains: 1; bounding box: 64×60×69 Å

Mean predicted aligned error: 12.93 Å

Secondary structure (DSSP, 8-state):
--HHHHHHHHHHHHT---PPEEEEEEEEEEEEEETTEEEEEEEEEEEEE-TTS-SEEEEEEEE--HHHHT-HHHHHHHHHHHHHHHHHHTT--EEEEEES-HHHHHHHTTSS--SSHHHHHHHHHHHHHHTTSSEEEEEE--S--HHHHHHHHHHHHTT---B-SS-SS--B-EE-TTT--EE-GGGEEEETTTT-EEEEHHHHHHHHHHHHHHT---B--STT---B--GGGGTTTS-HHHHHHHHHTT-PPPP-

pLDDT: mean 74.26, std 15.0, range [35.06, 94.5]

Foldseek 3Di:
DDVVVVVVVVVVVVVPPPWEKEKEKAKDWDQDQQANDTDIKWKMWIWMATPVSPDIDIFMAIDPPVVCSVDRLSRRLVRLLLRLVVCVVVVAQHYEYEDQDPVNLCLLVVVDPDPDPSSNVSSVSNNVSCVSHNYYHYYYDPDDPPVRVVRTVVNRVQFRFHFDPDDPPGAGFGQFQQPGPRDGQVQWFAADQPRRFIGGLVVQLVQLVVCVVVLDFAFDRGGSDPGTRDPVSQPPSDDPVSVVVNVVVVDDDDDD

InterPro domains:
  IPR002156 Ribonuclease H domain [PF13456] (41-149)
  IPR013083 Zinc finger, RING/FYVE/PHD-type [G3DSA:3.30.40.10] (170-252)
  IPR017907 Zinc finger, RING-type, conserved site [PS00518] (195-204)
  IPR036397 Ribonuclease H superfamily [G3DSA:3.30.420.10] (23-163)